Protein AF-A0A7S4Q5S9-F1 (afdb_monomer_lite)

Secondary structure (DSSP, 8-state):
-HHHHHHHHHHHHHHHHHHHHH-TT--TT-TT----GGGS-HHHHHHHHHHHHHHHHHHHHHHHHHHHHHHHHHHTTTHHHHHHHHHHHHTTTPPPHHHHHHHHHHHHHHHHHHHHHHHHHHHHHHHHHHHHHHTT----TT-HHHHHHHHHHHHHHHHHHHHHHHHHHTSTTS-HHHHHHHHHHHHHHHHHHHHHHHHHHHHHHHHHHHTTGGG-TTHHHHHHHHHHHHHHHHHHHHIIIIIHHHHHHHHHHHHHHTTS------------------------------------PPPPPPPPP-

pLDDT: mean 82.9, std 17.1, range [38.5, 98.25]

Organism: NCBI:txid311494

Sequence (306 aa):
ENDFAGLVLSFLTTQTIIDCIAGPLASPYDKRGHLNLRDRPEAGTLLLFGFCLLFAGLTVAVTWYIARQDRFAYIQGRQAIEDRIGEFIATAGFDTLWTYLQRWLFVAQTTCAMSFAWCFMFTTKWQIARILGSNRFILHSESTGQSVILALVVSFISFGLIFLLDKVQDFDYTGAVADKCTRSLMGALAILIGFSWEQSFDRGLEVIAESTADQGLWFPILLKCAFVVIVVVVLMPVWRTHILKVVLELQAGESRDQRRPAVEPQEFKAEAGPHQGLEDAEEVVPTPAWFCFGCAGPKRRTPEFS

Radius of gyration: 27.92 Å; chains: 1; bounding box: 67×79×89 Å

Structure (mmCIF, N/CA/C/O backbone):
data_AF-A0A7S4Q5S9-F1
#
_entry.id   AF-A0A7S4Q5S9-F1
#
loop_
_atom_site.group_PDB
_atom_site.id
_atom_site.type_symbol
_atom_site.label_atom_id
_atom_site.label_alt_id
_atom_site.label_comp_id
_atom_site.label_asym_id
_atom_site.label_entity_id
_atom_site.label_seq_id
_atom_site.pdbx_PDB_ins_code
_atom_site.Cartn_x
_atom_site.Cartn_y
_atom_site.Cartn_z
_atom_site.occupancy
_atom_site.B_iso_or_equiv
_atom_site.auth_seq_id
_atom_site.auth_comp_id
_atom_site.auth_asym_id
_atom_site.auth_atom_id
_atom_site.pdbx_PDB_model_num
ATOM 1 N N . GLU A 1 1 ? -15.420 0.147 -0.950 1.00 86.31 1 GLU A N 1
ATOM 2 C CA . GLU A 1 1 ? -15.370 1.604 -1.210 1.00 86.31 1 GLU A CA 1
ATOM 3 C C . GLU A 1 1 ? -14.346 2.296 -0.317 1.00 86.31 1 GLU A C 1
ATOM 5 O O . GLU A 1 1 ? -13.393 2.849 -0.849 1.00 86.31 1 GLU A O 1
ATOM 10 N N . ASN A 1 2 ? -14.469 2.180 1.010 1.00 91.19 2 ASN A N 1
ATOM 11 C CA . ASN A 1 2 ? -13.535 2.788 1.970 1.00 91.19 2 ASN A CA 1
ATOM 12 C C . ASN A 1 2 ? -12.055 2.451 1.709 1.00 91.19 2 ASN A C 1
ATOM 14 O O . ASN A 1 2 ? -11.219 3.349 1.737 1.00 91.19 2 ASN A O 1
ATOM 18 N N . ASP A 1 3 ? -11.740 1.190 1.394 1.00 91.88 3 ASP A N 1
ATOM 19 C CA . ASP A 1 3 ? -10.356 0.767 1.124 1.00 91.88 3 ASP A CA 1
ATOM 20 C C . ASP A 1 3 ? -9.784 1.439 -0.128 1.00 91.88 3 ASP A C 1
ATOM 22 O O . ASP A 1 3 ? -8.645 1.901 -0.133 1.00 91.88 3 ASP A O 1
ATOM 26 N N . PHE A 1 4 ? -10.601 1.555 -1.179 1.00 93.94 4 PHE A N 1
ATOM 27 C CA . PHE A 1 4 ? -10.216 2.231 -2.415 1.00 93.94 4 PHE A CA 1
ATOM 28 C C . PHE A 1 4 ? -9.988 3.727 -2.178 1.00 93.94 4 PHE A C 1
ATOM 30 O O . PHE A 1 4 ? -8.973 4.267 -2.612 1.00 93.94 4 PHE A O 1
ATOM 37 N N . ALA A 1 5 ? -10.884 4.386 -1.435 1.00 94.69 5 ALA A N 1
ATOM 38 C CA . ALA A 1 5 ? -10.709 5.785 -1.053 1.00 94.69 5 ALA A CA 1
ATOM 39 C C . ALA A 1 5 ? -9.410 5.987 -0.256 1.00 94.69 5 ALA A C 1
ATOM 41 O O . ALA A 1 5 ? -8.634 6.887 -0.572 1.00 94.69 5 ALA A O 1
ATOM 42 N N . GLY A 1 6 ? -9.127 5.113 0.717 1.00 94.12 6 GLY A N 1
ATOM 43 C CA . GLY A 1 6 ? -7.885 5.162 1.490 1.00 94.12 6 GLY A CA 1
ATOM 44 C C . GLY A 1 6 ? -6.633 4.952 0.633 1.00 94.12 6 GLY A C 1
ATOM 45 O O . GLY A 1 6 ? -5.628 5.642 0.815 1.00 94.12 6 GLY A O 1
ATOM 46 N N . LEU A 1 7 ? -6.695 4.058 -0.354 1.00 94.88 7 LEU A N 1
ATOM 47 C CA . LEU A 1 7 ? -5.602 3.805 -1.293 1.00 94.88 7 LEU A CA 1
ATOM 48 C C . LEU A 1 7 ? -5.324 5.014 -2.197 1.00 94.88 7 LEU A C 1
ATOM 50 O O . LEU A 1 7 ? -4.174 5.423 -2.337 1.00 94.88 7 LEU A O 1
ATOM 54 N N . VAL A 1 8 ? -6.364 5.632 -2.762 1.00 96.06 8 VAL A N 1
ATOM 55 C CA . VAL A 1 8 ? -6.219 6.823 -3.615 1.00 96.06 8 VAL A CA 1
ATOM 56 C C . VAL A 1 8 ? -5.721 8.024 -2.807 1.00 96.06 8 VAL A C 1
ATOM 58 O O . VAL A 1 8 ? -4.768 8.689 -3.216 1.00 96.06 8 VAL A O 1
ATOM 61 N N . LEU A 1 9 ? -6.319 8.289 -1.641 1.00 97.00 9 LEU A N 1
ATOM 62 C CA . LEU A 1 9 ? -5.929 9.406 -0.776 1.00 97.00 9 LEU A CA 1
ATOM 63 C C . LEU A 1 9 ? -4.489 9.267 -0.281 1.00 97.00 9 LEU A C 1
ATOM 65 O O . LEU A 1 9 ? -3.743 10.247 -0.289 1.00 97.00 9 LEU A O 1
ATOM 69 N N . SER A 1 10 ? -4.082 8.062 0.120 1.00 97.06 10 SER A N 1
ATOM 70 C CA . SER A 1 10 ? -2.712 7.810 0.575 1.00 97.06 10 SER A CA 1
ATOM 71 C C . SER A 1 10 ? -1.701 8.016 -0.543 1.00 97.06 10 SER A C 1
ATOM 73 O O . SER A 1 10 ? -0.703 8.702 -0.338 1.00 97.06 10 SER A O 1
ATOM 75 N N . PHE A 1 11 ? -1.991 7.516 -1.746 1.00 95.56 11 PHE A N 1
ATOM 76 C CA . PHE A 1 11 ? -1.126 7.712 -2.902 1.00 95.56 11 PHE A CA 1
ATOM 77 C C . PHE A 1 11 ? -0.958 9.199 -3.234 1.00 95.56 11 PHE A C 1
ATOM 79 O O . PHE A 1 11 ? 0.171 9.679 -3.313 1.00 95.56 11 PHE A O 1
ATOM 86 N N . LEU A 1 12 ? -2.058 9.953 -3.354 1.00 96.31 12 LEU A N 1
ATOM 87 C CA . LEU A 1 12 ? -2.010 11.395 -3.632 1.00 96.31 12 LEU A CA 1
ATOM 88 C C . LEU A 1 12 ? -1.259 12.169 -2.540 1.00 96.31 12 LEU A C 1
ATOM 90 O O . LEU A 1 12 ? -0.483 13.077 -2.843 1.00 96.31 12 LEU A O 1
ATOM 94 N N . THR A 1 13 ? -1.446 11.785 -1.275 1.00 96.88 13 THR A N 1
ATOM 95 C CA . THR A 1 13 ? -0.742 12.394 -0.140 1.00 96.88 13 THR A CA 1
ATOM 96 C C . THR A 1 13 ? 0.759 12.143 -0.237 1.00 96.88 13 THR A C 1
ATOM 98 O O . THR A 1 13 ? 1.550 13.078 -0.115 1.00 96.88 13 THR A O 1
ATOM 101 N N . THR A 1 14 ? 1.173 10.902 -0.502 1.00 95.81 14 THR A N 1
ATOM 102 C CA . THR A 1 14 ? 2.591 10.567 -0.639 1.00 95.81 14 THR A CA 1
ATOM 103 C C . THR A 1 14 ? 3.220 11.238 -1.859 1.00 95.81 14 THR A C 1
ATOM 105 O O . THR A 1 14 ? 4.331 11.746 -1.734 1.00 95.81 14 THR A O 1
ATOM 108 N N . GLN A 1 15 ? 2.525 11.317 -2.999 1.00 94.38 15 GLN A N 1
ATOM 109 C CA . GLN A 1 15 ? 3.014 12.063 -4.168 1.00 94.38 15 GLN A CA 1
ATOM 110 C C . GLN A 1 15 ? 3.211 13.543 -3.843 1.00 94.38 15 GLN A C 1
ATOM 112 O O . GLN A 1 15 ? 4.283 14.082 -4.090 1.00 94.38 15 GLN A O 1
ATOM 117 N N . THR A 1 16 ? 2.239 14.169 -3.174 1.00 94.94 16 THR A N 1
ATOM 118 C CA . THR A 1 16 ? 2.351 15.571 -2.742 1.00 94.94 16 THR A CA 1
ATOM 119 C C . THR A 1 16 ? 3.572 15.780 -1.839 1.00 94.94 16 THR A C 1
ATOM 121 O O . THR A 1 16 ? 4.331 16.726 -2.030 1.00 94.94 16 THR A O 1
ATOM 124 N N . ILE A 1 17 ? 3.812 14.876 -0.882 1.00 94.75 17 ILE A N 1
ATOM 125 C CA . ILE A 1 17 ? 4.992 14.930 -0.004 1.00 94.75 17 ILE A CA 1
ATOM 126 C C . ILE A 1 17 ? 6.285 14.794 -0.810 1.00 94.75 17 ILE A C 1
ATOM 128 O O . ILE A 1 17 ? 7.237 15.542 -0.579 1.00 94.75 17 ILE A O 1
ATOM 132 N N . ILE A 1 18 ? 6.328 13.854 -1.755 1.00 92.12 18 ILE A N 1
ATOM 133 C CA . ILE A 1 18 ? 7.490 13.642 -2.618 1.00 92.12 18 ILE A CA 1
ATOM 134 C C . ILE A 1 18 ? 7.757 14.885 -3.456 1.00 92.12 18 ILE A C 1
ATOM 136 O O . ILE A 1 18 ? 8.896 15.333 -3.465 1.00 92.12 18 ILE A O 1
ATOM 140 N N . ASP A 1 19 ? 6.743 15.483 -4.073 1.00 90.19 19 ASP A N 1
ATOM 141 C CA . ASP A 1 19 ? 6.879 16.703 -4.871 1.00 90.19 19 ASP A CA 1
ATOM 142 C C . ASP A 1 19 ? 7.347 17.891 -4.020 1.00 90.19 19 ASP A C 1
ATOM 144 O O . ASP A 1 19 ? 8.196 18.674 -4.452 1.00 90.19 19 ASP A O 1
ATOM 148 N N . CYS A 1 20 ? 6.879 18.002 -2.773 1.00 91.88 20 CYS A N 1
ATOM 149 C CA . CYS A 1 20 ? 7.364 19.014 -1.834 1.00 91.88 20 CYS A CA 1
ATOM 150 C C . CYS A 1 20 ? 8.844 18.819 -1.464 1.00 91.88 20 CYS A C 1
ATOM 152 O O . CYS A 1 20 ? 9.589 19.796 -1.402 1.00 91.88 20 CYS A O 1
ATOM 154 N N . ILE A 1 21 ? 9.287 17.579 -1.223 1.00 91.00 21 ILE A N 1
ATOM 155 C CA . ILE A 1 21 ? 10.687 17.268 -0.874 1.00 91.00 21 ILE A CA 1
ATOM 156 C C . ILE A 1 21 ? 11.593 17.380 -2.105 1.00 91.00 21 ILE A C 1
ATOM 158 O O . ILE A 1 21 ? 12.733 17.841 -2.023 1.00 91.00 21 ILE A O 1
ATOM 162 N N . ALA A 1 22 ? 11.103 16.920 -3.252 1.00 85.62 22 ALA A N 1
ATOM 163 C CA . ALA A 1 22 ? 11.855 16.807 -4.487 1.00 85.62 22 ALA A CA 1
ATOM 164 C C . ALA A 1 22 ? 11.864 18.105 -5.310 1.00 85.62 22 ALA A C 1
ATOM 166 O O . ALA A 1 22 ? 12.716 18.243 -6.194 1.00 85.62 22 ALA A O 1
ATOM 167 N N . GLY A 1 23 ? 10.955 19.031 -5.009 1.00 82.94 23 GLY A N 1
ATOM 168 C CA . GLY A 1 23 ? 10.717 20.269 -5.735 1.00 82.94 23 GLY A CA 1
ATOM 169 C C . GLY A 1 23 ? 9.878 20.072 -7.014 1.00 82.94 23 GLY A C 1
ATOM 170 O O . GLY A 1 23 ? 9.883 18.982 -7.590 1.00 82.94 23 GLY A O 1
ATOM 171 N N . PRO A 1 24 ? 9.243 21.146 -7.540 1.00 65.94 24 PRO A N 1
ATOM 172 C CA . PRO A 1 24 ? 8.373 21.119 -8.733 1.00 65.94 24 PRO A CA 1
ATOM 173 C C . PRO A 1 24 ? 9.048 20.704 -10.056 1.00 65.94 24 PRO A C 1
ATOM 175 O O . PRO A 1 24 ? 8.424 20.742 -11.112 1.00 65.94 24 PRO A O 1
ATOM 178 N N . LEU A 1 25 ? 10.340 20.364 -10.028 1.00 49.22 25 LEU A N 1
ATOM 179 C CA . LEU A 1 25 ? 11.183 20.101 -11.198 1.00 49.22 25 LEU A CA 1
ATOM 180 C C . LEU A 1 25 ? 11.638 18.644 -11.310 1.00 49.22 25 LEU A C 1
ATOM 182 O O . LEU A 1 25 ? 12.406 18.308 -12.209 1.00 49.22 25 LEU A O 1
ATOM 186 N N . ALA A 1 26 ? 11.131 17.750 -10.463 1.00 48.81 26 ALA A N 1
ATOM 187 C CA . ALA A 1 26 ? 11.235 16.316 -10.700 1.00 48.81 26 ALA A CA 1
ATOM 188 C C . ALA A 1 26 ? 10.192 15.864 -11.735 1.00 48.81 26 ALA A C 1
ATOM 190 O O . ALA A 1 26 ? 9.460 14.914 -11.487 1.00 48.81 26 ALA A O 1
ATOM 191 N N . SER A 1 27 ? 10.100 16.533 -12.892 1.00 47.94 27 SER A N 1
ATOM 192 C CA . SER A 1 27 ? 9.434 15.908 -14.035 1.00 47.94 27 SER A CA 1
ATOM 193 C C . SER A 1 27 ? 10.150 14.575 -14.271 1.00 47.94 27 SER A C 1
ATOM 195 O O . SER A 1 27 ? 11.354 14.591 -14.545 1.00 47.94 27 SER A O 1
ATOM 197 N N . PRO A 1 28 ? 9.465 13.421 -14.183 1.00 49.69 28 PRO A N 1
ATOM 198 C CA . PRO A 1 28 ? 10.061 12.129 -14.528 1.00 49.69 28 PRO A CA 1
ATOM 199 C C . PRO A 1 28 ? 10.497 12.074 -16.004 1.00 49.69 28 PRO A C 1
ATOM 201 O O . PRO A 1 28 ? 11.194 11.153 -16.412 1.00 49.69 28 PRO A O 1
ATOM 204 N N . TYR A 1 29 ? 10.099 13.080 -16.790 1.00 46.66 29 TYR A N 1
ATOM 205 C CA . TYR A 1 29 ? 10.322 13.232 -18.218 1.00 46.66 29 TYR A CA 1
ATOM 206 C C . TYR A 1 29 ? 11.146 14.487 -18.534 1.00 46.66 29 TYR A C 1
ATOM 208 O O . TYR A 1 29 ? 10.750 15.301 -19.373 1.00 46.66 29 TYR A O 1
ATOM 216 N N . ASP A 1 30 ? 12.310 14.677 -17.906 1.00 47.19 30 ASP A N 1
ATOM 217 C CA . ASP A 1 30 ? 13.343 15.391 -18.660 1.00 47.19 30 ASP A CA 1
ATOM 218 C C . ASP A 1 30 ? 13.722 14.498 -19.852 1.00 47.19 30 ASP A C 1
ATOM 220 O O . ASP A 1 30 ? 14.106 13.338 -19.686 1.00 47.19 30 ASP A O 1
ATOM 224 N N . LYS A 1 31 ? 13.576 15.021 -21.074 1.00 49.31 31 LYS A N 1
ATOM 225 C CA . LYS A 1 31 ? 13.696 14.286 -22.351 1.00 49.31 31 LYS A CA 1
ATOM 226 C C . LYS A 1 31 ? 15.073 13.643 -22.580 1.00 49.31 31 LYS A C 1
ATOM 228 O O . LYS A 1 31 ? 15.289 13.015 -23.611 1.00 49.31 31 LYS A O 1
ATOM 233 N N . ARG A 1 32 ? 16.014 13.812 -21.650 1.00 48.19 32 ARG A N 1
ATOM 234 C CA . ARG A 1 32 ? 17.369 13.255 -21.696 1.00 48.19 32 ARG A CA 1
ATOM 235 C C . ARG A 1 32 ? 17.564 12.011 -20.829 1.00 48.19 32 ARG A C 1
ATOM 237 O O . ARG A 1 32 ? 18.687 11.533 -20.768 1.00 48.19 32 ARG A O 1
ATOM 244 N N . GLY A 1 33 ? 16.531 11.497 -20.150 1.00 50.75 33 GLY A N 1
ATOM 245 C CA . GLY A 1 33 ? 16.566 10.193 -19.457 1.00 50.75 33 GLY A CA 1
ATOM 246 C C . GLY A 1 33 ? 17.537 10.082 -18.271 1.00 50.75 33 GLY A C 1
ATOM 247 O O . GLY A 1 33 ? 17.568 9.069 -17.577 1.00 50.75 33 GLY A O 1
ATOM 248 N N . HIS A 1 34 ? 18.311 11.127 -17.988 1.00 48.06 34 HIS A N 1
ATOM 249 C CA . HIS A 1 34 ? 19.239 11.174 -16.873 1.00 48.06 34 HIS A CA 1
ATOM 250 C C . HIS A 1 34 ? 18.603 11.949 -15.725 1.00 48.06 34 HIS A C 1
ATOM 252 O O . HIS A 1 34 ? 18.872 13.131 -15.519 1.00 48.06 34 HIS A O 1
ATOM 258 N N . LEU A 1 35 ? 17.770 11.267 -14.938 1.00 51.59 35 LEU A N 1
ATOM 259 C CA . LEU A 1 35 ? 17.533 11.698 -13.566 1.00 51.59 35 LEU A CA 1
ATOM 260 C C . LEU A 1 35 ? 18.902 11.739 -12.875 1.00 51.59 35 LEU A C 1
ATOM 262 O O . LEU A 1 35 ? 19.463 10.694 -12.542 1.00 51.59 35 LEU A O 1
ATOM 266 N N . ASN A 1 36 ? 19.447 12.937 -12.647 1.00 54.22 36 ASN A N 1
ATOM 267 C CA . ASN A 1 36 ? 20.576 13.153 -11.738 1.00 54.22 36 ASN A CA 1
ATOM 268 C C . ASN A 1 36 ? 20.100 12.911 -10.289 1.00 54.22 36 ASN A C 1
ATOM 270 O O . ASN A 1 36 ? 20.109 13.789 -9.433 1.00 54.22 36 ASN A O 1
ATOM 274 N N . LEU A 1 37 ? 19.662 11.679 -10.004 1.00 55.12 37 LEU A N 1
ATOM 275 C CA . LEU A 1 37 ? 19.403 11.152 -8.661 1.00 55.12 37 LEU A CA 1
ATOM 276 C C . LEU A 1 37 ? 20.672 11.184 -7.799 1.00 55.12 37 LEU A C 1
ATOM 278 O O . LEU A 1 37 ? 20.580 11.115 -6.578 1.00 55.12 37 LEU A O 1
ATOM 282 N N . ARG A 1 38 ? 21.843 11.310 -8.434 1.00 54.66 38 ARG A N 1
ATOM 283 C CA . ARG A 1 38 ? 23.156 11.348 -7.794 1.00 54.66 38 ARG A CA 1
ATOM 284 C C . ARG A 1 38 ? 23.394 12.597 -6.940 1.00 54.66 38 ARG A C 1
ATOM 286 O O . ARG A 1 38 ? 24.082 12.479 -5.934 1.00 54.66 38 ARG A O 1
ATOM 293 N N . ASP A 1 39 ? 22.793 13.734 -7.292 1.00 61.34 39 ASP A N 1
ATOM 294 C CA . ASP A 1 39 ? 23.009 15.011 -6.586 1.00 61.34 39 ASP A CA 1
ATOM 295 C C . ASP A 1 39 ? 21.890 15.342 -5.586 1.00 61.34 39 ASP A C 1
ATOM 297 O O . ASP A 1 39 ? 21.830 16.441 -5.031 1.00 61.34 39 ASP A O 1
ATOM 301 N N . ARG A 1 40 ? 20.966 14.403 -5.343 1.00 63.03 40 ARG A N 1
ATOM 302 C CA . ARG A 1 40 ? 19.888 14.614 -4.372 1.00 63.03 40 ARG A CA 1
ATOM 303 C C . ARG A 1 40 ? 20.476 14.597 -2.954 1.00 63.03 40 ARG A C 1
ATOM 305 O O . ARG A 1 40 ? 21.188 13.654 -2.606 1.00 63.03 40 ARG A O 1
ATOM 312 N N . PRO A 1 41 ? 20.162 15.593 -2.108 1.00 67.81 41 PRO A N 1
ATOM 313 C CA . PRO A 1 41 ? 20.702 15.657 -0.760 1.00 67.81 41 PRO A CA 1
ATOM 314 C C . PRO A 1 41 ? 20.177 14.486 0.073 1.00 67.81 41 PRO A C 1
ATOM 316 O O . PRO A 1 41 ? 18.981 14.187 0.063 1.00 67.81 41 PRO A O 1
ATOM 319 N N . GLU A 1 42 ? 21.063 13.866 0.853 1.00 84.06 42 GLU A N 1
ATOM 320 C CA . GLU A 1 42 ? 20.742 12.803 1.822 1.00 84.06 42 GLU A CA 1
ATOM 321 C C . GLU A 1 42 ? 19.569 13.186 2.742 1.00 84.06 42 GLU A C 1
ATOM 323 O O . GLU A 1 42 ? 18.779 12.336 3.159 1.00 84.06 42 GLU A O 1
ATOM 328 N N . ALA A 1 43 ? 19.402 14.494 2.958 1.00 89.19 43 ALA A N 1
ATOM 329 C CA . ALA A 1 43 ? 18.278 15.107 3.647 1.00 89.19 43 ALA A CA 1
ATOM 330 C C . ALA A 1 43 ? 16.910 14.665 3.104 1.00 89.19 43 ALA A C 1
ATOM 332 O O . ALA A 1 43 ? 16.023 14.373 3.898 1.00 89.19 43 ALA A O 1
ATOM 333 N N . GLY A 1 44 ? 16.723 14.551 1.783 1.00 90.88 44 GLY A N 1
ATOM 334 C CA . GLY A 1 44 ? 15.430 14.163 1.210 1.00 90.88 44 GLY A CA 1
ATOM 335 C C . GLY A 1 44 ? 15.013 12.748 1.615 1.00 90.88 44 GLY A C 1
ATOM 336 O O . GLY A 1 44 ? 13.862 12.511 1.975 1.00 90.88 44 GLY A O 1
ATOM 337 N N . THR A 1 45 ? 15.969 11.814 1.634 1.00 91.75 45 THR A N 1
ATOM 338 C CA . THR A 1 45 ? 15.692 10.423 2.025 1.00 91.75 45 THR A CA 1
ATOM 339 C C . THR A 1 45 ? 15.423 10.307 3.525 1.00 91.75 45 THR A C 1
ATOM 341 O O . THR A 1 45 ? 14.518 9.581 3.931 1.00 91.75 45 THR A O 1
ATOM 344 N N . LEU A 1 46 ? 16.161 11.058 4.350 1.00 93.81 46 LEU A N 1
ATOM 345 C CA . LEU A 1 46 ? 15.916 11.129 5.793 1.00 93.81 46 LEU A CA 1
ATOM 346 C C . LEU A 1 46 ? 14.548 11.745 6.114 1.00 93.81 46 LEU A C 1
ATOM 348 O O . LEU A 1 46 ? 13.842 11.230 6.977 1.00 93.81 46 LEU A O 1
ATOM 352 N N . LEU A 1 47 ? 14.144 12.798 5.397 1.00 95.06 47 LEU A N 1
ATOM 353 C CA . LEU A 1 47 ? 12.822 13.409 5.546 1.00 95.06 47 LEU A CA 1
ATOM 354 C C . LEU A 1 47 ? 11.707 12.419 5.202 1.00 95.06 47 LEU A C 1
ATOM 356 O O . LEU A 1 47 ? 10.757 12.287 5.969 1.00 95.06 47 LEU A O 1
ATOM 360 N N . LEU A 1 48 ? 11.835 11.683 4.094 1.00 94.12 48 LEU A N 1
ATOM 361 C CA . LEU A 1 48 ? 10.831 10.700 3.685 1.00 94.12 48 LEU A CA 1
ATOM 362 C C . LEU A 1 48 ? 10.722 9.532 4.678 1.00 94.12 48 LEU A C 1
ATOM 364 O O . LEU A 1 48 ? 9.617 9.087 4.990 1.00 94.12 48 LEU A O 1
ATOM 368 N N . PHE A 1 49 ? 11.850 9.090 5.240 1.00 95.38 49 PHE A N 1
ATOM 369 C CA . PHE A 1 49 ? 11.857 8.126 6.339 1.00 95.38 49 PHE A CA 1
ATOM 370 C C . PHE A 1 49 ? 11.196 8.694 7.607 1.00 95.38 49 PHE A C 1
ATOM 372 O O . PHE A 1 49 ? 10.438 7.995 8.277 1.00 95.38 49 PHE A O 1
ATOM 379 N N . GLY A 1 50 ? 11.398 9.981 7.901 1.00 96.44 50 GLY A N 1
ATOM 380 C CA . GLY A 1 50 ? 10.680 10.689 8.962 1.00 96.44 50 GLY A CA 1
ATOM 381 C C . GLY A 1 50 ? 9.161 10.686 8.752 1.00 96.44 50 GLY A C 1
ATOM 382 O O . GLY A 1 50 ? 8.420 10.351 9.674 1.00 96.44 50 GLY A O 1
ATOM 383 N N . PHE A 1 51 ? 8.689 10.971 7.533 1.00 97.25 51 PHE A N 1
ATOM 384 C CA . PHE A 1 51 ? 7.264 10.875 7.181 1.00 97.25 51 PHE A CA 1
ATOM 385 C C . PHE A 1 51 ? 6.728 9.444 7.281 1.00 97.25 51 PHE A C 1
ATOM 387 O O . PHE A 1 51 ? 5.604 9.246 7.735 1.00 97.25 51 PHE A O 1
ATOM 394 N N . CYS A 1 52 ? 7.533 8.445 6.917 1.00 96.19 52 CYS A N 1
ATOM 395 C CA . CYS A 1 52 ? 7.198 7.035 7.098 1.00 96.19 52 CYS A CA 1
ATOM 396 C C . CYS A 1 52 ? 6.900 6.730 8.580 1.00 96.19 52 CYS A C 1
ATOM 398 O O . CYS A 1 52 ? 5.804 6.279 8.915 1.00 96.19 52 CYS A O 1
ATOM 400 N N . LEU A 1 53 ? 7.816 7.081 9.491 1.00 96.50 53 LEU A N 1
ATOM 401 C CA . LEU A 1 53 ? 7.611 6.903 10.935 1.00 96.50 53 LEU A CA 1
ATOM 402 C C . LEU A 1 53 ? 6.426 7.720 11.472 1.00 96.50 53 LEU A C 1
ATOM 404 O O . LEU A 1 53 ? 5.674 7.228 12.314 1.00 96.50 53 LEU A O 1
ATOM 408 N N . LEU A 1 54 ? 6.224 8.938 10.961 1.00 97.12 54 LEU A N 1
ATOM 409 C CA . LEU A 1 54 ? 5.076 9.773 11.309 1.00 97.12 54 LEU A CA 1
ATOM 410 C C . LEU A 1 54 ? 3.755 9.083 10.946 1.00 97.12 54 LEU A C 1
ATOM 412 O O . LEU A 1 54 ? 2.865 9.005 11.788 1.00 97.12 54 LEU A O 1
ATOM 416 N N . PHE A 1 55 ? 3.620 8.550 9.729 1.00 97.25 55 PHE A N 1
ATOM 417 C CA . PHE A 1 55 ? 2.406 7.848 9.304 1.00 97.25 55 PHE A CA 1
ATOM 418 C C . PHE A 1 55 ? 2.173 6.542 10.068 1.00 97.25 55 PHE A C 1
ATOM 420 O O . PHE A 1 55 ? 1.025 6.233 10.400 1.00 97.25 55 PHE A O 1
ATOM 427 N N . ALA A 1 56 ? 3.236 5.812 10.415 1.00 95.00 56 ALA A N 1
ATOM 428 C CA . ALA A 1 56 ? 3.130 4.660 11.306 1.00 95.00 56 ALA A CA 1
ATOM 429 C C . ALA A 1 56 ? 2.585 5.078 12.685 1.00 95.00 56 ALA A C 1
ATOM 431 O O . ALA A 1 56 ? 1.611 4.501 13.169 1.00 95.00 56 ALA A O 1
ATOM 432 N N . GLY A 1 57 ? 3.137 6.143 13.278 1.00 95.56 57 GLY A N 1
ATOM 433 C CA . GLY A 1 57 ? 2.665 6.698 14.549 1.00 95.56 57 GLY A CA 1
ATOM 434 C C . GLY A 1 57 ? 1.222 7.211 14.491 1.00 95.56 57 GLY A C 1
ATOM 435 O O . GLY A 1 57 ? 0.434 6.935 15.394 1.00 95.56 57 GLY A O 1
ATOM 436 N N . LEU A 1 58 ? 0.838 7.893 13.408 1.00 96.12 58 LEU A N 1
ATOM 437 C CA . LEU A 1 58 ? -0.539 8.342 13.177 1.00 96.12 58 LEU A CA 1
ATOM 438 C C . LEU A 1 58 ? -1.508 7.163 13.052 1.00 96.12 58 LEU A C 1
ATOM 440 O O . LEU A 1 58 ? -2.605 7.222 13.600 1.00 96.12 58 LEU A O 1
ATOM 444 N N . THR A 1 59 ? -1.100 6.071 12.402 1.00 94.69 59 THR A N 1
ATOM 445 C CA . THR A 1 59 ? -1.915 4.849 12.302 1.00 94.69 59 THR A CA 1
ATOM 446 C C . THR A 1 59 ? -2.192 4.254 13.685 1.00 94.69 59 THR A C 1
ATOM 448 O O . THR A 1 59 ? -3.338 3.918 13.999 1.00 94.69 59 THR A O 1
ATOM 451 N N . VAL A 1 60 ? -1.172 4.203 14.550 1.00 93.62 60 VAL A N 1
ATOM 452 C CA . VAL A 1 60 ? -1.320 3.777 15.951 1.00 93.62 60 VAL A CA 1
ATOM 453 C C . VAL A 1 60 ? -2.244 4.729 16.713 1.00 93.62 60 VAL A C 1
ATOM 455 O O . VAL A 1 60 ? -3.165 4.275 17.390 1.00 93.62 60 VAL A O 1
ATOM 458 N N . ALA A 1 61 ? -2.055 6.044 16.571 1.00 93.81 61 ALA A N 1
ATOM 459 C CA . ALA A 1 61 ? -2.860 7.054 17.257 1.00 93.81 61 ALA A CA 1
ATOM 460 C C . ALA A 1 61 ? -4.344 7.008 16.853 1.00 93.81 61 ALA A C 1
ATOM 462 O O . ALA A 1 61 ? -5.216 7.053 17.722 1.00 93.81 61 ALA A O 1
ATOM 463 N N . VAL A 1 62 ? -4.645 6.865 15.556 1.00 93.62 62 VAL A N 1
ATOM 464 C CA . VAL A 1 62 ? -6.020 6.730 15.045 1.00 93.62 62 VAL A CA 1
ATOM 465 C C . VAL A 1 62 ? -6.650 5.430 15.540 1.00 93.62 62 VAL A C 1
ATOM 467 O O . VAL A 1 62 ? -7.779 5.448 16.025 1.00 93.62 62 VAL A O 1
ATOM 470 N N . THR A 1 63 ? -5.920 4.313 15.500 1.00 91.88 63 THR A N 1
ATOM 471 C CA . THR A 1 63 ? -6.434 3.025 15.994 1.00 91.88 63 THR A CA 1
ATOM 472 C C . THR A 1 63 ? -6.720 3.077 17.493 1.00 91.88 63 THR A C 1
ATOM 474 O O . THR A 1 63 ? -7.769 2.619 17.949 1.00 91.88 63 THR A O 1
ATOM 477 N N . TRP A 1 64 ? -5.824 3.698 18.263 1.00 93.31 64 TRP A N 1
ATOM 478 C CA . TRP A 1 64 ? -6.023 3.941 19.686 1.00 93.31 64 TRP A CA 1
ATOM 479 C C . TRP A 1 64 ? -7.234 4.828 19.959 1.00 93.31 64 TRP A C 1
ATOM 481 O O . TRP A 1 64 ? -8.018 4.530 20.859 1.00 93.31 64 TRP A O 1
ATOM 491 N N . TYR A 1 65 ? -7.430 5.877 19.161 1.00 93.25 65 TYR A N 1
ATOM 492 C CA . TYR A 1 65 ? -8.592 6.749 19.277 1.00 93.25 65 TYR A CA 1
ATOM 493 C C . TYR A 1 65 ? -9.904 6.000 19.005 1.00 93.25 65 TYR A C 1
ATOM 495 O O . TYR A 1 65 ? -10.831 6.108 19.808 1.00 93.25 65 TYR A O 1
ATOM 503 N N . ILE A 1 66 ? -9.961 5.192 17.939 1.00 90.19 66 ILE A N 1
ATOM 504 C CA . ILE A 1 66 ? -11.123 4.348 17.611 1.00 90.19 66 ILE A CA 1
ATOM 505 C C . ILE A 1 66 ? -11.431 3.405 18.776 1.00 90.19 66 ILE A C 1
ATOM 507 O O . ILE A 1 66 ? -12.550 3.383 19.282 1.00 90.19 66 ILE A O 1
ATOM 511 N N . ALA A 1 67 ? -10.426 2.682 19.269 1.00 89.25 67 ALA A N 1
ATOM 512 C CA . ALA A 1 67 ? -10.630 1.748 20.367 1.00 89.25 67 ALA A CA 1
ATOM 513 C C . ALA A 1 67 ? -11.043 2.440 21.673 1.00 89.25 67 ALA A C 1
ATOM 515 O O . ALA A 1 67 ? -11.844 1.910 22.444 1.00 89.25 67 ALA A O 1
ATOM 516 N N . ARG A 1 68 ? -10.512 3.639 21.932 1.00 90.00 68 ARG A N 1
ATOM 517 C CA . ARG A 1 68 ? -10.920 4.458 23.073 1.00 90.00 68 ARG A CA 1
ATOM 518 C C . ARG A 1 68 ? -12.389 4.857 22.949 1.00 90.00 68 ARG A C 1
ATOM 520 O O . ARG A 1 68 ? -13.107 4.733 23.938 1.00 90.00 68 ARG A O 1
ATOM 527 N N . GLN A 1 69 ? -12.838 5.296 21.771 1.00 88.06 69 GLN A N 1
ATOM 528 C CA . GLN A 1 69 ? -14.247 5.619 21.525 1.00 88.06 69 GLN A CA 1
ATOM 529 C C . GLN A 1 69 ? -15.159 4.404 21.723 1.00 88.06 69 GLN A C 1
ATOM 531 O O . GLN A 1 69 ? -16.159 4.524 22.427 1.00 88.06 69 GLN A O 1
ATOM 536 N N . ASP A 1 70 ? -14.784 3.237 21.194 1.00 86.31 70 ASP A N 1
ATOM 537 C CA . ASP A 1 70 ? -15.546 1.994 21.375 1.00 86.31 70 ASP A CA 1
ATOM 538 C C . ASP A 1 70 ? -15.687 1.635 22.863 1.00 86.31 70 ASP A C 1
ATOM 540 O O . ASP A 1 70 ? -16.765 1.257 23.327 1.00 86.31 70 ASP A O 1
ATOM 544 N N . ARG A 1 71 ? -14.620 1.837 23.650 1.00 86.50 71 ARG A N 1
ATOM 545 C CA . ARG A 1 71 ? -14.636 1.601 25.100 1.00 86.50 71 ARG A CA 1
ATOM 546 C C . ARG A 1 71 ? -15.566 2.565 25.839 1.00 86.50 71 ARG A C 1
ATOM 548 O O . ARG A 1 71 ? -16.289 2.137 26.734 1.00 86.50 71 ARG A O 1
ATOM 555 N N . PHE A 1 72 ? -15.567 3.849 25.473 1.00 84.81 72 PHE A N 1
ATOM 556 C CA . PHE A 1 72 ? -16.499 4.826 26.049 1.00 84.81 72 PHE A CA 1
ATOM 557 C C . PHE A 1 72 ? -17.949 4.506 25.682 1.00 84.81 72 PHE A C 1
ATOM 559 O O . PHE A 1 72 ? -18.808 4.524 26.561 1.00 84.81 72 PHE A O 1
ATOM 566 N N . ALA A 1 73 ? -18.211 4.140 24.425 1.00 78.75 73 ALA A N 1
ATOM 567 C CA . ALA A 1 73 ? -19.541 3.746 23.970 1.00 78.75 73 ALA A CA 1
ATOM 568 C C . ALA A 1 73 ? -20.060 2.498 24.706 1.00 78.75 73 ALA A C 1
ATOM 570 O O . ALA A 1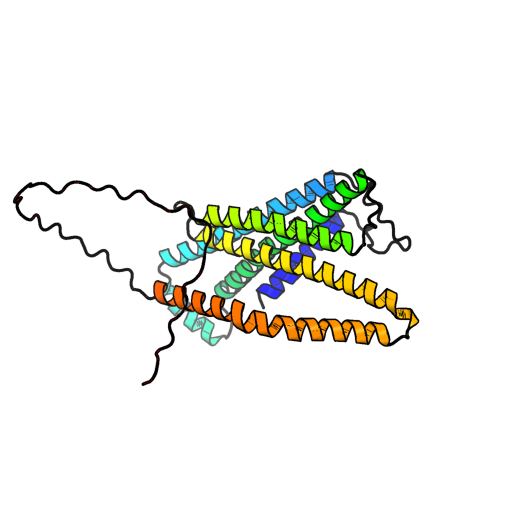 73 ? -21.248 2.417 25.012 1.00 78.75 73 ALA A O 1
ATOM 571 N N . TYR A 1 74 ? -19.173 1.552 25.033 1.00 81.56 74 TYR A N 1
ATOM 572 C CA . TYR A 1 74 ? -19.510 0.383 25.845 1.00 81.56 74 TYR A CA 1
ATOM 573 C C . TYR A 1 74 ? -19.855 0.759 27.295 1.00 81.56 74 TYR A C 1
ATOM 575 O O . TYR A 1 74 ? -20.887 0.339 27.813 1.00 81.56 74 TYR A O 1
ATOM 583 N N . ILE A 1 75 ? -19.024 1.584 27.946 1.00 79.94 75 ILE A N 1
ATOM 584 C CA . ILE A 1 75 ? -19.212 1.973 29.356 1.00 79.94 75 ILE A CA 1
ATOM 585 C C . ILE A 1 75 ? -20.479 2.816 29.549 1.00 79.94 75 ILE A C 1
ATOM 587 O O . ILE A 1 75 ? -21.145 2.696 30.574 1.00 79.94 75 ILE A O 1
ATOM 591 N N . GLN A 1 76 ? -20.833 3.663 28.581 1.00 76.44 76 GLN A N 1
ATOM 592 C CA . GLN A 1 76 ? -21.922 4.628 28.738 1.00 76.44 76 GLN A CA 1
ATOM 593 C C . GLN A 1 76 ? -23.335 4.033 28.563 1.00 76.44 76 GLN A C 1
ATOM 595 O O . GLN A 1 76 ? -24.309 4.779 28.583 1.00 76.44 76 GLN A O 1
ATOM 600 N N . GLY A 1 77 ? -23.489 2.707 28.441 1.00 63.09 77 GLY A N 1
ATOM 601 C CA . GLY A 1 77 ? -24.815 2.075 28.413 1.00 63.09 77 GLY A CA 1
ATOM 602 C C . GLY A 1 77 ? -25.619 2.457 27.166 1.00 63.09 77 GLY A C 1
ATOM 603 O O . GLY A 1 77 ? -26.726 2.985 27.252 1.00 63.09 77 GLY A O 1
ATOM 604 N N . ARG A 1 78 ? -25.033 2.187 25.996 1.00 58.38 78 ARG A N 1
ATOM 605 C CA . ARG A 1 78 ? -25.495 2.548 24.644 1.00 58.38 78 ARG A CA 1
ATOM 606 C C . ARG A 1 78 ? -26.979 2.270 24.322 1.00 58.38 78 ARG A C 1
ATOM 608 O O . ARG A 1 78 ? -27.537 2.951 23.471 1.00 58.38 78 ARG A O 1
ATOM 615 N N . GLN A 1 79 ? -27.643 1.350 25.025 1.00 57.81 79 GLN A N 1
ATOM 616 C CA . GLN A 1 79 ? -29.027 0.951 24.729 1.00 57.81 79 GLN A CA 1
ATOM 617 C C . GLN A 1 79 ? -30.074 2.063 24.937 1.00 57.81 79 GLN A C 1
ATOM 619 O O . GLN A 1 79 ? -31.013 2.156 24.161 1.00 57.81 79 GLN A O 1
ATOM 624 N N . ALA A 1 80 ? -29.930 2.961 25.919 1.00 60.75 80 ALA A N 1
ATOM 625 C CA . ALA A 1 80 ? -31.030 3.884 26.248 1.00 60.75 80 ALA A CA 1
ATOM 626 C C . ALA A 1 80 ? -31.125 5.133 25.345 1.00 60.75 80 ALA A C 1
ATOM 628 O O . ALA A 1 80 ? -32.195 5.735 25.227 1.00 60.75 80 ALA A O 1
ATOM 629 N N . ILE A 1 81 ? -30.013 5.555 24.733 1.00 63.41 81 ILE A N 1
ATOM 630 C CA . ILE A 1 81 ? -29.949 6.777 23.910 1.00 63.41 81 ILE A CA 1
ATOM 631 C C . ILE A 1 81 ? -30.018 6.441 22.414 1.00 63.41 81 ILE A C 1
ATOM 633 O O . ILE A 1 81 ? -30.649 7.191 21.666 1.00 63.41 81 ILE A O 1
ATOM 637 N N . GLU A 1 82 ? -29.443 5.313 21.974 1.00 65.69 82 GLU A N 1
ATOM 638 C CA . GLU A 1 82 ? -29.554 4.878 20.573 1.00 65.69 82 GLU A CA 1
ATOM 639 C C . GLU A 1 82 ? -30.984 4.487 20.196 1.00 65.69 82 GLU A C 1
ATOM 641 O O . GLU A 1 82 ? -31.398 4.822 19.091 1.00 65.69 82 GLU A O 1
ATOM 646 N N . ASP A 1 83 ? -31.779 3.920 21.109 1.00 67.75 83 ASP A N 1
ATOM 647 C CA . ASP A 1 83 ? -33.184 3.603 20.816 1.00 67.75 83 ASP A CA 1
ATOM 648 C C . ASP A 1 83 ? -34.010 4.876 20.551 1.00 67.75 83 ASP A C 1
ATOM 650 O O . ASP A 1 83 ? -34.784 4.935 19.598 1.00 67.75 83 ASP A O 1
ATOM 654 N N . ARG A 1 84 ? -33.796 5.951 21.330 1.00 67.25 84 ARG A N 1
ATOM 655 C CA . ARG A 1 84 ? -34.547 7.212 21.160 1.00 67.25 84 ARG A CA 1
ATOM 656 C C . ARG A 1 84 ? -34.082 8.058 19.977 1.00 67.25 84 ARG A C 1
ATOM 658 O O . ARG A 1 84 ? -34.897 8.733 19.356 1.00 67.25 84 ARG A O 1
ATOM 665 N N . ILE A 1 85 ? -32.783 8.077 19.685 1.00 68.94 85 ILE A N 1
ATOM 666 C CA . ILE A 1 85 ? -32.233 8.866 18.571 1.00 68.94 85 ILE A CA 1
ATOM 667 C C . ILE A 1 85 ? -32.344 8.092 17.249 1.00 68.94 85 ILE A C 1
ATOM 669 O O . ILE A 1 85 ? -32.586 8.694 16.203 1.00 68.94 85 ILE A O 1
ATOM 673 N N . GLY A 1 86 ? -32.228 6.763 17.288 1.00 65.00 86 GLY A N 1
ATOM 674 C CA . GLY A 1 86 ? -32.355 5.884 16.128 1.00 65.00 86 GLY A CA 1
ATOM 675 C C . GLY A 1 86 ? -33.741 5.941 15.495 1.00 65.00 86 GLY A C 1
ATOM 676 O O . GLY A 1 86 ? -33.841 6.040 14.276 1.00 65.00 86 GLY A O 1
ATOM 677 N N . GLU A 1 87 ? -34.804 5.987 16.299 1.00 69.88 87 GLU A N 1
ATOM 678 C CA . GLU A 1 87 ? -36.182 6.080 15.796 1.00 69.88 87 GLU A CA 1
ATOM 679 C C . GLU A 1 87 ? -36.448 7.413 15.062 1.00 69.88 87 GLU A C 1
ATOM 681 O O . GLU A 1 87 ? -37.096 7.450 14.011 1.00 69.88 87 GLU A O 1
ATOM 686 N N . PHE A 1 88 ? -35.860 8.510 15.557 1.00 69.12 88 PHE A N 1
ATOM 687 C CA . PHE A 1 88 ? -36.007 9.843 14.962 1.00 69.12 88 PHE A CA 1
ATOM 688 C C . PHE A 1 88 ? -35.170 10.033 13.685 1.00 69.12 88 PHE A C 1
ATOM 690 O O . PHE A 1 88 ? -35.539 10.804 12.804 1.00 69.12 88 PHE A O 1
ATOM 697 N N . ILE A 1 89 ? -34.032 9.343 13.564 1.00 63.06 89 ILE A N 1
ATOM 698 C CA . ILE A 1 89 ? -33.148 9.451 12.392 1.00 63.06 89 ILE A CA 1
ATOM 699 C C . ILE A 1 89 ? -33.528 8.438 11.300 1.00 63.06 89 ILE A C 1
ATOM 701 O O . ILE A 1 89 ? -33.444 8.765 10.114 1.00 63.06 89 ILE A O 1
ATOM 705 N N . ALA A 1 90 ? -34.036 7.255 11.666 1.00 63.78 90 ALA A N 1
ATOM 706 C CA . ALA A 1 90 ? -34.522 6.249 10.716 1.00 63.78 90 ALA A CA 1
ATOM 707 C C . ALA A 1 90 ? -35.645 6.781 9.809 1.00 63.78 90 ALA A C 1
ATOM 709 O O . ALA A 1 90 ? -35.757 6.379 8.653 1.00 63.78 90 ALA A O 1
ATOM 710 N N . THR A 1 91 ? -36.439 7.733 10.299 1.00 69.75 91 THR A N 1
ATOM 711 C CA . THR A 1 91 ? -37.497 8.394 9.522 1.00 69.75 91 THR A CA 1
ATOM 712 C C . THR A 1 91 ? -36.966 9.397 8.495 1.00 69.75 91 THR A C 1
ATOM 714 O O . THR A 1 91 ? -37.663 9.692 7.527 1.00 69.75 91 THR A O 1
ATOM 717 N N . ALA A 1 92 ? -35.735 9.890 8.649 1.00 73.38 92 ALA A N 1
ATOM 718 C CA . ALA A 1 92 ? -35.140 10.879 7.752 1.00 73.38 92 ALA A CA 1
ATOM 719 C C . ALA A 1 92 ? -34.206 10.271 6.684 1.00 73.38 92 ALA A C 1
ATOM 721 O O . ALA A 1 92 ? -33.767 10.987 5.789 1.00 73.38 92 ALA A O 1
ATOM 722 N N . GLY A 1 93 ? -33.889 8.971 6.761 1.00 76.00 93 GLY A N 1
ATOM 723 C CA . GLY A 1 93 ? -33.021 8.281 5.793 1.00 76.00 93 GLY A CA 1
ATOM 724 C C . GLY A 1 93 ? -31.549 8.723 5.809 1.00 76.00 93 GLY A C 1
ATOM 725 O O . GLY A 1 93 ? -30.784 8.315 4.938 1.00 76.00 93 GLY A O 1
ATOM 726 N N . PHE A 1 94 ? -31.138 9.545 6.779 1.00 77.56 94 PHE A N 1
ATOM 727 C CA . PHE A 1 94 ? -29.747 9.960 6.942 1.00 77.56 94 PHE A CA 1
ATOM 728 C C . PHE A 1 94 ? -29.001 8.974 7.841 1.00 77.56 94 PHE A C 1
ATOM 730 O O . PHE A 1 94 ? -29.466 8.642 8.929 1.00 77.56 94 PHE A O 1
ATOM 737 N N . ASP A 1 95 ? -27.815 8.538 7.410 1.00 80.25 95 ASP A N 1
ATOM 738 C 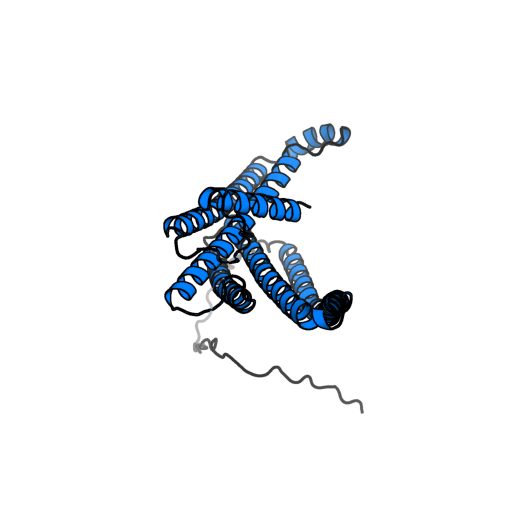CA . ASP A 1 95 ? -26.877 7.851 8.298 1.00 80.25 95 ASP A CA 1
ATOM 739 C C . ASP A 1 95 ? -26.610 8.741 9.526 1.00 80.25 95 ASP A C 1
ATOM 741 O O . ASP A 1 95 ? -26.397 9.952 9.398 1.00 80.25 95 ASP A O 1
ATOM 745 N N . THR A 1 96 ? -26.601 8.160 10.729 1.00 83.38 96 THR A N 1
ATOM 746 C CA . THR A 1 96 ? -26.261 8.931 11.932 1.00 83.38 96 THR A CA 1
ATOM 747 C C . THR A 1 96 ? -24.861 9.542 11.779 1.00 83.38 96 THR A C 1
ATOM 749 O O . THR A 1 96 ? -23.946 8.905 11.247 1.00 83.38 96 THR A O 1
ATOM 752 N N . LEU A 1 97 ? -24.662 10.771 12.276 1.00 83.44 97 LEU A N 1
ATOM 753 C CA . LEU A 1 97 ? -23.351 11.444 12.246 1.00 83.44 97 LEU A CA 1
ATOM 754 C C . LEU A 1 97 ? -22.231 10.564 12.824 1.00 83.44 97 LEU A C 1
ATOM 756 O O . LEU A 1 97 ? -21.090 10.633 12.372 1.00 83.44 97 LEU A O 1
ATOM 760 N N . TRP A 1 98 ? -22.568 9.707 13.790 1.00 81.94 98 TRP A N 1
ATOM 761 C CA . TRP A 1 98 ? -21.645 8.747 14.380 1.00 81.94 98 TRP A CA 1
ATOM 762 C C . TRP A 1 98 ? -21.201 7.666 13.391 1.00 81.94 98 TRP A C 1
ATOM 764 O O . TRP A 1 98 ? -20.003 7.436 13.235 1.00 81.94 98 TRP A O 1
ATOM 774 N N . THR A 1 99 ? -22.140 7.041 12.672 1.00 86.06 99 THR A N 1
ATOM 775 C CA . THR A 1 99 ? -21.824 6.063 11.619 1.00 86.06 99 THR A CA 1
ATOM 776 C C . THR A 1 99 ? -20.943 6.689 10.542 1.00 86.06 99 THR A C 1
ATOM 778 O O . THR A 1 99 ? -19.968 6.077 10.104 1.00 86.06 99 THR A O 1
ATOM 781 N N . TYR A 1 100 ? -21.246 7.927 10.145 1.00 88.38 100 TYR A N 1
ATOM 782 C CA . TYR A 1 100 ? -20.434 8.672 9.188 1.00 88.38 100 TYR A CA 1
ATOM 783 C C . TYR A 1 100 ? -19.010 8.901 9.715 1.00 88.38 100 TYR A C 1
ATOM 785 O O . TYR A 1 100 ? -18.042 8.535 9.046 1.00 88.38 100 TYR A O 1
ATOM 793 N N . LEU A 1 101 ? -18.864 9.425 10.937 1.00 90.56 101 LEU A N 1
ATOM 794 C CA . LEU A 1 101 ? -17.560 9.665 11.561 1.00 90.56 101 LEU A CA 1
ATOM 795 C C . LEU A 1 101 ? -16.740 8.373 11.686 1.00 90.56 101 LEU A C 1
ATOM 797 O O . LEU A 1 101 ? -15.551 8.366 11.375 1.00 90.56 101 LEU A O 1
ATOM 801 N N . GLN A 1 102 ? -17.376 7.265 12.068 1.00 88.56 102 GLN A N 1
ATOM 802 C CA . GLN A 1 102 ? -16.728 5.960 12.188 1.00 88.56 102 GLN A CA 1
ATOM 803 C C . GLN A 1 102 ? -16.188 5.456 10.840 1.00 88.56 102 GLN A C 1
ATOM 805 O O . GLN A 1 102 ? -15.073 4.930 10.784 1.00 88.56 102 GLN A O 1
ATOM 810 N N . ARG A 1 103 ? -16.929 5.657 9.740 1.00 92.69 103 ARG A N 1
ATOM 811 C CA . ARG A 1 103 ? -16.448 5.332 8.385 1.00 92.69 103 ARG A CA 1
ATOM 812 C C . ARG A 1 103 ? -15.224 6.175 8.018 1.00 92.69 103 ARG A C 1
ATOM 814 O O . ARG A 1 103 ? -14.237 5.619 7.543 1.00 92.69 103 ARG A O 1
ATOM 821 N N . TRP A 1 104 ? -15.239 7.480 8.298 1.00 94.50 104 TRP A N 1
ATOM 822 C CA . TRP A 1 104 ? -14.091 8.357 8.030 1.00 94.50 104 TRP A CA 1
ATOM 823 C C . TRP A 1 104 ? -12.863 8.024 8.865 1.00 94.50 104 TRP A C 1
ATOM 825 O O . TRP A 1 104 ? -11.756 8.076 8.338 1.00 94.50 104 TRP A O 1
ATOM 835 N N . LEU A 1 105 ? -13.031 7.632 10.129 1.00 93.19 105 LEU A N 1
ATOM 836 C CA . LEU A 1 105 ? -11.920 7.170 10.962 1.00 93.19 105 LEU A CA 1
ATOM 837 C C . LEU A 1 105 ? -11.277 5.900 10.390 1.00 93.19 105 LEU A C 1
ATOM 839 O O . LEU A 1 105 ? -10.053 5.793 10.372 1.00 93.19 105 LEU A O 1
ATOM 843 N N . PHE A 1 106 ? -12.077 4.971 9.862 1.00 92.56 106 PHE A N 1
ATOM 844 C CA . PHE A 1 106 ? -11.560 3.775 9.194 1.00 92.56 106 PHE A CA 1
ATOM 845 C C . PHE A 1 106 ? -10.823 4.106 7.883 1.00 92.56 106 PHE A C 1
ATOM 847 O O . PHE A 1 106 ? -9.737 3.580 7.624 1.00 92.56 106 PHE A O 1
ATOM 854 N N . VAL A 1 107 ? -11.372 5.022 7.076 1.00 95.56 107 VAL A N 1
ATOM 855 C CA . VAL A 1 107 ? -10.700 5.525 5.865 1.00 95.56 107 VAL A CA 1
ATOM 856 C C . VAL A 1 107 ? -9.389 6.221 6.232 1.00 95.56 107 VAL A C 1
ATOM 858 O O . VAL A 1 107 ? -8.371 5.961 5.596 1.00 95.56 107 VAL A O 1
ATOM 861 N N . ALA A 1 108 ? -9.370 7.047 7.281 1.00 95.25 108 ALA A N 1
ATOM 862 C CA . ALA A 1 108 ? -8.169 7.726 7.761 1.00 95.25 108 ALA A CA 1
ATOM 863 C C . ALA A 1 108 ? -7.110 6.730 8.254 1.00 95.25 108 ALA A C 1
ATOM 865 O O . ALA A 1 108 ? -5.949 6.849 7.871 1.00 95.25 108 ALA A O 1
ATOM 866 N N . GLN A 1 109 ? -7.506 5.708 9.023 1.00 95.38 109 GLN A N 1
ATOM 867 C CA . GLN A 1 109 ? -6.615 4.628 9.460 1.00 95.38 109 GLN A CA 1
ATOM 868 C C . GLN A 1 109 ? -5.956 3.938 8.257 1.00 95.38 109 GLN A C 1
ATOM 870 O O . GLN A 1 109 ? -4.732 3.817 8.205 1.00 95.38 109 GLN A O 1
ATOM 875 N N . THR A 1 110 ? -6.761 3.537 7.271 1.00 95.12 110 THR A N 1
ATOM 876 C CA . THR A 1 110 ? -6.281 2.869 6.051 1.00 95.12 110 THR A CA 1
ATOM 877 C C . THR A 1 110 ? -5.378 3.788 5.231 1.00 95.12 110 THR A C 1
ATOM 879 O O . THR A 1 110 ? -4.335 3.362 4.744 1.00 95.12 110 THR A O 1
ATOM 882 N N . THR A 1 111 ? -5.735 5.072 5.136 1.00 97.19 111 THR A N 1
ATOM 883 C CA . THR A 1 111 ? -4.935 6.095 4.453 1.00 97.19 111 THR A CA 1
ATOM 884 C C . THR A 1 111 ? -3.566 6.240 5.113 1.00 97.19 111 THR A C 1
ATOM 886 O O . THR A 1 111 ? -2.557 6.188 4.422 1.00 97.19 111 THR A O 1
ATOM 889 N N . CYS A 1 112 ? -3.494 6.367 6.441 1.00 97.56 112 CYS A N 1
ATOM 890 C CA . CYS A 1 112 ? -2.219 6.475 7.154 1.00 97.56 112 CYS A CA 1
ATOM 891 C C . CYS A 1 112 ? -1.362 5.210 6.997 1.00 97.56 112 CYS A C 1
ATOM 893 O O . CYS A 1 112 ? -0.166 5.325 6.724 1.00 97.56 112 CYS A O 1
ATOM 895 N N . ALA A 1 113 ? -1.968 4.021 7.099 1.00 97.19 113 ALA A N 1
ATOM 896 C CA . ALA A 1 113 ? -1.265 2.749 6.935 1.00 97.19 113 ALA A CA 1
ATOM 897 C C . ALA A 1 113 ? -0.674 2.607 5.521 1.00 97.19 113 ALA A C 1
ATOM 899 O O . ALA A 1 113 ? 0.487 2.231 5.354 1.00 97.19 113 ALA A O 1
ATOM 900 N N . MET A 1 114 ? -1.452 2.964 4.497 1.00 97.38 114 MET A N 1
ATOM 901 C CA . MET A 1 114 ? -0.999 2.939 3.108 1.00 97.38 114 MET A CA 1
ATOM 902 C C . MET A 1 114 ? 0.032 4.035 2.816 1.00 97.38 114 MET A C 1
ATOM 904 O O . MET A 1 114 ? 1.018 3.761 2.142 1.00 97.38 114 MET A O 1
ATOM 908 N N . SER A 1 115 ? -0.113 5.247 3.366 1.00 97.75 115 SER A N 1
ATOM 909 C CA . SER A 1 115 ? 0.889 6.316 3.224 1.00 97.75 115 SER A CA 1
ATOM 910 C C . SER A 1 115 ? 2.235 5.915 3.827 1.00 97.75 115 SER A C 1
ATOM 912 O O . SER A 1 115 ? 3.275 6.189 3.228 1.00 97.75 115 SER A O 1
ATOM 914 N N . PHE A 1 116 ? 2.229 5.215 4.969 1.00 97.69 116 PHE A N 1
ATOM 915 C CA . PHE A 1 116 ? 3.427 4.587 5.535 1.00 97.69 116 PHE A CA 1
ATOM 916 C C . PHE A 1 116 ? 4.079 3.637 4.522 1.00 97.69 116 PHE A C 1
ATOM 918 O O . PHE A 1 116 ? 5.265 3.778 4.221 1.00 97.69 116 PHE A O 1
ATOM 925 N N . ALA A 1 117 ? 3.297 2.724 3.943 1.00 97.25 117 ALA A N 1
ATOM 926 C CA . ALA A 1 117 ? 3.785 1.764 2.961 1.00 97.25 117 ALA A CA 1
ATOM 927 C C . ALA A 1 117 ? 4.366 2.452 1.707 1.00 97.25 117 ALA A C 1
ATOM 929 O O . ALA A 1 117 ? 5.473 2.128 1.273 1.00 97.25 117 ALA A O 1
ATOM 930 N N . TRP A 1 118 ? 3.687 3.466 1.164 1.00 97.31 118 TRP A N 1
ATOM 931 C CA . TRP A 1 118 ? 4.184 4.231 0.020 1.00 97.31 118 TRP A CA 1
ATOM 932 C C . TRP A 1 118 ? 5.494 4.955 0.338 1.00 97.31 118 TRP A C 1
ATOM 934 O O . TRP A 1 118 ? 6.470 4.812 -0.402 1.00 97.31 118 TRP A O 1
ATOM 944 N N . CYS A 1 119 ? 5.556 5.687 1.456 1.00 96.88 119 CYS A N 1
ATOM 945 C CA . CYS A 1 119 ? 6.777 6.361 1.898 1.00 96.88 119 CYS A CA 1
ATOM 946 C C . CYS A 1 119 ? 7.929 5.368 2.089 1.00 96.88 119 CYS A C 1
ATOM 948 O O . CYS A 1 119 ? 9.060 5.666 1.696 1.00 96.88 119 CYS A O 1
ATOM 950 N N . PHE A 1 120 ? 7.650 4.180 2.631 1.00 96.88 120 PHE A N 1
ATOM 951 C CA . PHE A 1 120 ? 8.627 3.107 2.760 1.00 96.88 120 PHE A CA 1
ATOM 952 C C . PHE A 1 120 ? 9.172 2.668 1.391 1.00 96.88 120 PHE A C 1
ATOM 954 O O . PHE A 1 120 ? 10.382 2.732 1.178 1.00 96.88 120 PHE A O 1
ATOM 961 N N . MET A 1 121 ? 8.309 2.336 0.423 1.00 95.44 121 MET A N 1
ATOM 962 C CA . MET A 1 121 ? 8.737 1.931 -0.926 1.00 95.44 121 MET A CA 1
ATOM 963 C C . MET A 1 121 ? 9.575 3.001 -1.631 1.00 95.44 121 MET A C 1
ATOM 965 O O . MET A 1 121 ? 10.617 2.684 -2.207 1.00 95.44 121 MET A O 1
ATOM 969 N N . PHE A 1 122 ? 9.158 4.269 -1.584 1.00 94.56 122 PHE A N 1
ATOM 970 C CA . PHE A 1 122 ? 9.917 5.358 -2.206 1.00 94.56 122 PHE A CA 1
ATOM 971 C C . PHE A 1 122 ? 11.262 5.594 -1.513 1.00 94.56 122 PHE A C 1
ATOM 973 O O . PHE A 1 122 ? 12.268 5.806 -2.192 1.00 94.56 122 PHE A O 1
ATOM 980 N N . THR A 1 123 ? 11.311 5.464 -0.184 1.00 94.69 123 THR A N 1
ATOM 981 C CA . THR A 1 123 ? 12.567 5.506 0.577 1.00 94.69 123 THR A CA 1
ATOM 982 C C . THR A 1 123 ? 13.499 4.386 0.121 1.00 94.69 123 THR A C 1
ATOM 984 O O . THR A 1 123 ? 14.655 4.649 -0.209 1.00 94.69 123 THR A O 1
ATOM 987 N N . THR A 1 124 ? 13.008 3.147 0.020 1.00 94.81 124 THR A N 1
ATOM 988 C CA . THR A 1 124 ? 13.795 2.008 -0.470 1.00 94.81 124 THR A CA 1
ATOM 989 C C . THR A 1 124 ? 14.267 2.227 -1.908 1.00 94.81 124 THR A C 1
ATOM 991 O O . THR A 1 124 ? 15.433 1.970 -2.205 1.00 94.81 124 THR A O 1
ATOM 994 N N . LYS A 1 125 ? 13.419 2.774 -2.791 1.00 93.31 125 LYS A N 1
ATOM 995 C CA . LYS A 1 125 ? 13.794 3.119 -4.173 1.00 93.31 125 LYS A CA 1
ATOM 996 C C . LYS A 1 125 ? 14.962 4.106 -4.210 1.00 93.31 125 LYS A C 1
ATOM 998 O O . LYS A 1 125 ? 15.925 3.872 -4.940 1.00 93.31 125 LYS A O 1
ATOM 1003 N N . TRP A 1 126 ? 14.905 5.178 -3.420 1.00 91.62 126 TRP A N 1
ATOM 1004 C CA . TRP A 1 126 ? 15.980 6.173 -3.348 1.00 91.62 126 TRP A CA 1
ATOM 1005 C C . TRP A 1 126 ? 17.265 5.596 -2.746 1.00 91.62 126 TRP A C 1
ATOM 1007 O O . TRP A 1 126 ? 18.351 5.851 -3.267 1.00 91.62 126 TRP A O 1
ATOM 1017 N N . GLN A 1 127 ? 17.156 4.753 -1.715 1.00 93.38 127 GLN A N 1
ATOM 1018 C CA . GLN A 1 127 ? 18.314 4.086 -1.113 1.00 93.38 127 GLN A CA 1
ATOM 1019 C C . GLN A 1 127 ? 18.997 3.116 -2.083 1.00 93.38 127 GLN A C 1
ATOM 1021 O O . GLN A 1 127 ? 20.219 3.143 -2.217 1.00 93.38 127 GLN A O 1
ATOM 1026 N N . ILE A 1 128 ? 18.231 2.306 -2.819 1.00 91.69 128 ILE A N 1
ATOM 1027 C CA . ILE A 1 128 ? 18.781 1.400 -3.837 1.00 91.69 128 ILE A CA 1
ATOM 1028 C C . ILE A 1 128 ? 19.479 2.192 -4.945 1.00 91.69 128 ILE A C 1
ATOM 1030 O O . ILE A 1 128 ? 20.604 1.855 -5.313 1.00 91.69 128 ILE A O 1
ATOM 1034 N N . ALA A 1 129 ? 18.858 3.269 -5.439 1.00 89.00 129 ALA A N 1
ATOM 1035 C CA . ALA A 1 129 ? 19.464 4.128 -6.455 1.00 89.00 129 ALA A CA 1
ATOM 1036 C C . ALA A 1 129 ? 20.801 4.726 -5.978 1.00 89.00 129 ALA A C 1
ATOM 1038 O O . ALA A 1 129 ? 21.779 4.734 -6.729 1.00 89.00 129 ALA A O 1
ATOM 1039 N N . ARG A 1 130 ? 20.881 5.154 -4.711 1.00 87.06 130 ARG A N 1
ATOM 1040 C CA . ARG A 1 130 ? 22.117 5.660 -4.095 1.00 87.06 130 ARG A CA 1
ATOM 1041 C C . ARG A 1 130 ? 23.197 4.580 -3.996 1.00 87.06 130 ARG A C 1
ATOM 1043 O O . ARG A 1 130 ? 24.337 4.824 -4.390 1.00 87.06 130 ARG A O 1
ATOM 1050 N N . ILE A 1 131 ? 22.851 3.394 -3.490 1.00 90.12 131 ILE A N 1
ATOM 1051 C CA . ILE A 1 131 ? 23.799 2.282 -3.304 1.00 90.12 131 ILE A CA 1
ATOM 1052 C C . ILE A 1 131 ? 24.353 1.811 -4.656 1.00 90.12 131 ILE A C 1
ATOM 1054 O O . ILE A 1 131 ? 25.568 1.679 -4.814 1.00 90.12 131 ILE A O 1
ATOM 1058 N N . LEU A 1 132 ? 23.485 1.611 -5.653 1.00 88.62 132 LEU A N 1
ATOM 1059 C CA . LEU A 1 132 ? 23.894 1.189 -6.996 1.00 88.62 132 LEU A CA 1
ATOM 1060 C C . LEU A 1 132 ? 24.723 2.267 -7.708 1.00 88.62 132 LEU A C 1
ATOM 1062 O O . LEU A 1 132 ? 25.753 1.949 -8.307 1.00 88.62 132 LEU A O 1
ATOM 1066 N N . GLY A 1 133 ? 24.324 3.538 -7.585 1.00 84.88 133 GLY A N 1
ATOM 1067 C CA . GLY A 1 133 ? 25.038 4.670 -8.177 1.00 84.88 133 GLY A CA 1
ATOM 1068 C C . GLY A 1 133 ? 26.441 4.879 -7.598 1.00 84.88 133 GLY A C 1
ATOM 1069 O O . GLY A 1 133 ? 27.363 5.231 -8.336 1.00 84.88 133 GLY A O 1
ATOM 1070 N N . SER A 1 134 ? 26.633 4.614 -6.301 1.00 86.62 134 SER A N 1
ATOM 1071 C CA . SER A 1 134 ? 27.948 4.686 -5.645 1.00 86.62 134 SER A CA 1
ATOM 1072 C C . SER A 1 134 ? 28.915 3.613 -6.165 1.00 86.62 134 SER A C 1
ATOM 1074 O O . SER A 1 134 ? 30.078 3.894 -6.452 1.00 86.62 134 SER A O 1
ATOM 1076 N N . ASN A 1 135 ? 28.415 2.392 -6.382 1.00 85.00 135 ASN A N 1
ATOM 1077 C CA . ASN A 1 135 ? 29.225 1.229 -6.759 1.00 85.00 135 ASN A CA 1
ATOM 1078 C C . ASN A 1 135 ? 29.563 1.144 -8.262 1.00 85.00 135 ASN A C 1
ATOM 1080 O O . ASN A 1 135 ? 30.082 0.125 -8.711 1.00 85.00 135 ASN A O 1
ATOM 1084 N N . ARG A 1 136 ? 29.273 2.191 -9.054 1.00 82.12 136 ARG A N 1
ATOM 1085 C CA . ARG A 1 136 ? 29.441 2.219 -10.524 1.00 82.12 136 ARG A CA 1
ATOM 1086 C C . ARG A 1 136 ? 28.744 1.063 -11.259 1.00 82.12 136 ARG A C 1
ATOM 1088 O O . ARG A 1 136 ? 29.109 0.762 -12.395 1.00 82.12 136 ARG A O 1
ATOM 1095 N N . PHE A 1 137 ? 27.733 0.433 -10.658 1.00 80.94 137 PHE A N 1
ATOM 1096 C CA . PHE A 1 137 ? 26.888 -0.497 -11.398 1.00 80.94 137 PHE A CA 1
ATOM 1097 C C . PHE A 1 137 ? 26.093 0.315 -12.420 1.00 80.94 137 PHE A C 1
ATOM 1099 O O . PHE A 1 137 ? 25.251 1.132 -12.052 1.00 80.94 137 PHE A O 1
ATOM 1106 N N . ILE A 1 138 ? 26.381 0.111 -13.709 1.00 72.50 138 ILE A N 1
ATOM 1107 C CA . ILE A 1 138 ? 25.695 0.765 -14.833 1.00 72.50 138 ILE A CA 1
ATOM 1108 C C . ILE A 1 138 ? 24.335 0.081 -15.039 1.00 72.50 138 ILE A C 1
ATOM 1110 O O . ILE A 1 138 ? 24.048 -0.494 -16.083 1.00 72.50 138 ILE A O 1
ATOM 1114 N N . LEU A 1 139 ? 23.498 0.083 -14.006 1.00 76.81 139 LEU A N 1
ATOM 1115 C CA . LEU A 1 139 ? 22.079 -0.188 -14.159 1.00 76.81 139 LEU A CA 1
ATOM 1116 C C . LEU A 1 139 ? 21.422 1.160 -14.420 1.00 76.81 139 LEU A C 1
ATOM 1118 O O . LEU A 1 139 ? 21.501 2.071 -13.597 1.00 76.81 139 LEU A O 1
ATOM 1122 N N . HIS A 1 140 ? 20.833 1.311 -15.604 1.00 76.75 140 HIS A N 1
ATOM 1123 C CA . HIS A 1 140 ? 20.067 2.510 -15.920 1.00 76.75 140 HIS A CA 1
ATOM 1124 C C . HIS A 1 140 ? 18.946 2.667 -14.881 1.00 76.75 140 HIS A C 1
ATOM 1126 O O . HIS A 1 140 ? 18.335 1.662 -14.504 1.00 76.75 140 HIS A O 1
ATOM 1132 N N . SER A 1 141 ? 18.678 3.905 -14.439 1.00 65.44 141 SER A N 1
ATOM 1133 C CA . SER A 1 141 ? 17.750 4.214 -13.330 1.00 65.44 141 SER A CA 1
ATO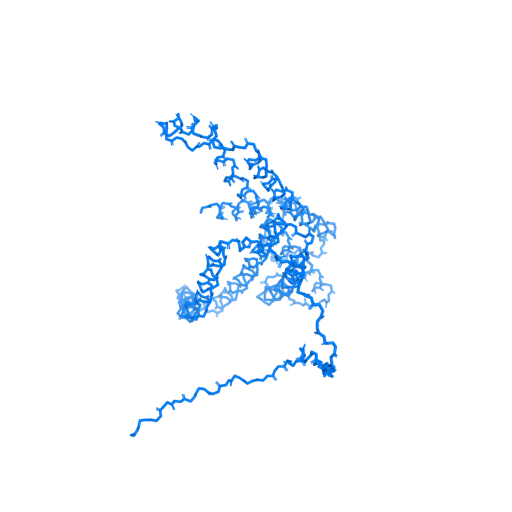M 1134 C C . SER A 1 141 ? 16.305 3.725 -13.552 1.00 65.44 141 SER A C 1
ATOM 1136 O O . SER A 1 141 ? 15.492 3.737 -12.630 1.00 65.44 141 SER A O 1
ATOM 1138 N N . GLU A 1 142 ? 15.982 3.311 -14.776 1.00 73.06 142 GLU A N 1
ATOM 1139 C CA . GLU A 1 142 ? 14.673 2.796 -15.186 1.00 73.06 142 GLU A CA 1
ATOM 1140 C C . GLU A 1 142 ? 14.779 1.406 -15.835 1.00 73.06 142 GLU A C 1
ATOM 1142 O O . GLU A 1 142 ? 13.889 0.960 -16.548 1.00 73.06 142 GLU A O 1
ATOM 1147 N N . SER A 1 143 ? 15.877 0.687 -15.587 1.00 88.00 143 SER A N 1
ATOM 1148 C CA . SER A 1 143 ? 16.019 -0.685 -16.070 1.00 88.00 143 SER A CA 1
ATOM 1149 C C . SER A 1 143 ? 15.029 -1.626 -15.371 1.00 88.00 143 SER A C 1
ATOM 1151 O O . SER A 1 143 ? 14.779 -1.530 -14.163 1.00 88.00 143 SER A O 1
ATOM 1153 N N . THR A 1 144 ? 14.516 -2.611 -16.112 1.00 92.19 144 THR A N 1
ATOM 1154 C CA . THR A 1 144 ? 13.695 -3.703 -15.560 1.00 92.19 144 THR A CA 1
ATOM 1155 C C . THR A 1 144 ? 14.396 -4.377 -14.378 1.00 92.19 144 THR A C 1
ATOM 1157 O O . THR A 1 144 ? 13.769 -4.652 -13.357 1.00 92.19 144 THR A O 1
ATOM 1160 N N . GLY A 1 145 ? 15.721 -4.551 -14.465 1.00 92.62 145 GLY A N 1
ATOM 1161 C CA . GLY A 1 145 ? 16.537 -5.131 -13.398 1.00 92.62 145 GLY A CA 1
ATOM 1162 C C . GLY A 1 145 ? 16.443 -4.366 -12.076 1.00 92.62 145 GLY A C 1
ATOM 1163 O O . GLY A 1 145 ? 16.268 -4.985 -11.030 1.00 92.62 145 GLY A O 1
ATOM 1164 N N . GLN A 1 146 ? 16.476 -3.029 -12.101 1.00 91.69 146 GLN A N 1
ATOM 1165 C CA . GLN A 1 146 ? 16.325 -2.228 -10.882 1.00 91.69 146 GLN A CA 1
ATOM 1166 C C . GLN A 1 146 ? 14.945 -2.400 -10.239 1.00 91.69 146 GLN A C 1
ATOM 1168 O O . GLN A 1 146 ? 14.840 -2.403 -9.015 1.00 91.69 146 GLN A O 1
ATOM 1173 N N . SER A 1 147 ? 13.898 -2.567 -11.047 1.00 93.44 147 SER A N 1
ATOM 1174 C CA . SER A 1 147 ? 12.533 -2.778 -10.548 1.00 93.44 147 SER A CA 1
ATOM 1175 C C . SER A 1 147 ? 12.413 -4.118 -9.834 1.00 93.44 147 SER A C 1
ATOM 1177 O O . SER A 1 147 ? 11.932 -4.168 -8.707 1.00 93.44 147 SER A O 1
ATOM 1179 N N . VAL A 1 148 ? 12.965 -5.177 -10.432 1.00 96.00 148 VAL A N 1
ATOM 1180 C CA . VAL A 1 148 ? 13.008 -6.509 -9.815 1.00 96.00 148 VAL A CA 1
ATOM 1181 C C . VAL A 1 148 ? 13.820 -6.485 -8.517 1.00 96.00 148 VAL A C 1
ATOM 1183 O O . VAL A 1 148 ? 13.374 -7.020 -7.506 1.00 96.00 148 VAL A O 1
ATOM 1186 N N . ILE A 1 149 ? 14.982 -5.819 -8.501 1.00 95.56 149 ILE A N 1
ATOM 1187 C CA . ILE A 1 149 ? 15.786 -5.651 -7.278 1.00 95.56 149 ILE A CA 1
ATOM 1188 C C . ILE A 1 149 ? 14.988 -4.900 -6.205 1.00 95.56 149 ILE A C 1
ATOM 1190 O O . ILE A 1 149 ? 14.985 -5.314 -5.046 1.00 95.56 149 ILE A O 1
ATOM 1194 N N . LEU A 1 150 ? 14.284 -3.827 -6.577 1.00 95.06 150 LEU A N 1
ATOM 1195 C CA . LEU A 1 150 ? 13.415 -3.084 -5.667 1.00 95.06 150 LEU A CA 1
ATOM 1196 C C . LEU A 1 150 ? 12.324 -3.987 -5.081 1.00 95.06 150 LEU A C 1
ATOM 1198 O O . LEU A 1 150 ? 12.176 -4.014 -3.862 1.00 95.06 150 LEU A O 1
ATOM 1202 N N . ALA A 1 151 ? 11.611 -4.753 -5.910 1.00 97.38 151 ALA A N 1
ATOM 1203 C CA . ALA A 1 151 ? 10.560 -5.663 -5.459 1.00 97.38 151 ALA A CA 1
ATOM 1204 C C . ALA A 1 151 ? 11.093 -6.731 -4.494 1.00 97.38 151 ALA A C 1
ATOM 1206 O O . ALA A 1 151 ? 10.479 -6.997 -3.459 1.00 97.38 151 ALA A O 1
ATOM 1207 N N . LEU A 1 152 ? 12.272 -7.294 -4.773 1.00 97.75 152 LEU A N 1
ATOM 1208 C CA . LEU A 1 152 ? 12.927 -8.269 -3.900 1.00 97.75 152 LEU A CA 1
ATOM 1209 C C . LEU A 1 152 ? 13.315 -7.665 -2.545 1.00 97.75 152 LEU A C 1
ATOM 1211 O O . LEU A 1 152 ? 13.015 -8.250 -1.504 1.00 97.75 152 LEU A O 1
ATOM 1215 N N . VAL A 1 153 ? 13.944 -6.486 -2.539 1.00 97.56 153 VAL A N 1
ATOM 1216 C CA . VAL A 1 153 ? 14.362 -5.808 -1.301 1.00 97.56 153 VAL A CA 1
ATOM 1217 C C . VAL A 1 153 ? 13.149 -5.369 -0.479 1.00 97.56 153 VAL A C 1
ATOM 1219 O O . VAL A 1 153 ? 13.118 -5.603 0.729 1.00 97.56 153 VAL A O 1
ATOM 1222 N N . VAL A 1 154 ? 12.132 -4.778 -1.116 1.00 97.44 154 VAL A N 1
ATOM 1223 C CA . VAL A 1 154 ? 10.879 -4.390 -0.448 1.00 97.44 154 VAL A CA 1
ATOM 1224 C C . VAL A 1 154 ? 10.190 -5.618 0.137 1.00 97.44 154 VAL A C 1
ATOM 1226 O O . VAL A 1 154 ? 9.775 -5.561 1.290 1.00 97.44 154 VAL A O 1
ATOM 1229 N N . SER A 1 155 ? 10.129 -6.738 -0.593 1.00 98.25 155 SER A N 1
ATOM 1230 C CA . SER A 1 155 ? 9.575 -8.002 -0.084 1.00 98.25 155 SER A CA 1
ATOM 1231 C C . SER A 1 155 ? 10.337 -8.496 1.142 1.00 98.25 155 SER A C 1
ATOM 1233 O O . SER A 1 155 ? 9.726 -8.780 2.168 1.00 98.25 155 SER A O 1
ATOM 1235 N N . PHE A 1 156 ? 11.670 -8.547 1.071 1.00 98.12 156 PHE A N 1
ATOM 1236 C CA . PHE A 1 156 ? 12.505 -9.030 2.169 1.00 98.12 156 PHE A CA 1
ATOM 1237 C C . PHE A 1 156 ? 12.328 -8.195 3.443 1.00 98.12 156 PHE A C 1
ATOM 1239 O O . PHE A 1 156 ? 12.071 -8.746 4.513 1.00 98.12 156 PHE A O 1
ATOM 1246 N N . ILE A 1 157 ? 12.408 -6.864 3.331 1.00 97.88 157 ILE A N 1
ATOM 1247 C CA . ILE A 1 157 ? 12.242 -5.985 4.494 1.00 97.88 157 ILE A CA 1
ATOM 1248 C C . ILE A 1 157 ? 10.800 -6.044 5.010 1.00 97.88 157 ILE A C 1
ATOM 1250 O O . ILE A 1 157 ? 10.593 -6.120 6.218 1.00 97.88 157 ILE A O 1
ATOM 1254 N N . SER A 1 158 ? 9.804 -6.062 4.120 1.00 97.62 158 SER A N 1
ATOM 1255 C CA . SER A 1 158 ? 8.393 -6.129 4.515 1.00 97.62 158 SER A CA 1
ATOM 1256 C C . SER A 1 158 ? 8.071 -7.428 5.246 1.00 97.62 158 SER A C 1
ATOM 1258 O O . SER A 1 158 ? 7.398 -7.375 6.267 1.00 97.62 158 SER A O 1
ATOM 1260 N N . PHE A 1 159 ? 8.595 -8.579 4.808 1.00 97.81 159 PHE A N 1
ATOM 1261 C CA . PHE A 1 159 ? 8.451 -9.829 5.559 1.00 97.81 159 PHE A CA 1
ATOM 1262 C C . PHE A 1 159 ? 9.115 -9.748 6.934 1.00 97.81 159 PHE A C 1
ATOM 1264 O O . PHE A 1 159 ? 8.508 -10.161 7.918 1.00 97.81 159 PHE A O 1
ATOM 1271 N N . GLY A 1 160 ? 10.309 -9.156 7.033 1.00 97.94 160 GLY A N 1
ATOM 1272 C CA . GLY A 1 160 ? 10.957 -8.901 8.323 1.00 97.94 160 GLY A CA 1
ATOM 1273 C C . GLY A 1 160 ? 10.101 -8.038 9.259 1.00 97.94 160 GLY A C 1
ATOM 1274 O O . GLY A 1 160 ? 9.951 -8.365 10.434 1.00 97.94 160 GLY A O 1
ATOM 1275 N N . LEU A 1 161 ? 9.486 -6.973 8.735 1.00 96.62 161 LEU A N 1
ATOM 1276 C CA . LEU A 1 161 ? 8.566 -6.117 9.490 1.00 96.62 161 LEU A CA 1
ATOM 1277 C C . LEU A 1 161 ? 7.275 -6.845 9.873 1.00 96.62 161 LEU A C 1
ATOM 1279 O O . LEU A 1 161 ? 6.807 -6.680 10.992 1.00 96.62 161 LEU A O 1
ATOM 1283 N N . ILE A 1 162 ? 6.717 -7.669 8.985 1.00 96.62 162 ILE A N 1
ATOM 1284 C CA . ILE A 1 162 ? 5.536 -8.495 9.264 1.00 96.62 162 ILE A CA 1
ATOM 1285 C C . ILE A 1 162 ? 5.837 -9.464 10.414 1.00 96.62 162 ILE A C 1
ATOM 1287 O O . ILE A 1 162 ? 5.055 -9.514 11.354 1.00 96.62 162 ILE A O 1
ATOM 1291 N N . PHE A 1 163 ? 6.983 -10.154 10.410 1.00 97.38 163 PHE A N 1
ATOM 1292 C CA . PHE A 1 163 ? 7.385 -11.023 11.526 1.00 97.38 163 PHE A CA 1
ATOM 1293 C C . PHE A 1 163 ? 7.603 -10.253 12.832 1.00 97.38 163 PHE A C 1
ATOM 1295 O O . PHE A 1 163 ? 7.261 -10.746 13.903 1.00 97.38 163 PHE A O 1
ATOM 1302 N N . LEU A 1 164 ? 8.161 -9.041 12.762 1.00 96.69 164 LEU A N 1
ATOM 1303 C CA . LEU A 1 164 ? 8.313 -8.189 13.940 1.00 96.69 164 LEU A CA 1
ATOM 1304 C C . LEU A 1 164 ? 6.946 -7.783 14.510 1.00 96.69 164 LEU A C 1
ATOM 1306 O O . LEU A 1 164 ? 6.743 -7.862 15.716 1.00 96.69 164 LEU A O 1
ATOM 1310 N N . LEU A 1 165 ? 6.015 -7.360 13.652 1.00 95.00 165 LEU A N 1
ATOM 1311 C CA . LEU A 1 165 ? 4.663 -6.956 14.044 1.00 95.00 165 LEU A CA 1
ATOM 1312 C C . LEU A 1 165 ? 3.846 -8.134 14.587 1.00 95.00 165 LEU A C 1
ATOM 1314 O O . LEU A 1 165 ? 3.107 -7.950 15.549 1.00 95.00 165 LEU A O 1
ATOM 1318 N N . ASP A 1 166 ? 4.023 -9.327 14.021 1.00 95.50 166 ASP A N 1
ATOM 1319 C CA . ASP A 1 166 ? 3.448 -10.582 14.515 1.00 95.50 166 ASP A CA 1
ATOM 1320 C C . ASP A 1 166 ? 3.943 -10.884 15.937 1.00 95.50 166 ASP A C 1
ATOM 1322 O O . ASP A 1 166 ? 3.151 -11.069 16.854 1.00 95.50 166 ASP A O 1
ATOM 1326 N N . LYS A 1 167 ? 5.256 -10.757 16.179 1.00 94.75 167 LYS A N 1
ATOM 1327 C CA . LYS A 1 167 ? 5.814 -10.890 17.534 1.00 94.75 167 LYS A CA 1
ATOM 1328 C C . LYS A 1 167 ? 5.326 -9.824 18.504 1.00 94.75 167 LYS A C 1
ATOM 1330 O O . LYS A 1 167 ? 5.183 -10.115 19.685 1.00 94.75 167 LYS A O 1
ATOM 1335 N N . VAL A 1 168 ? 5.076 -8.603 18.030 1.00 93.38 168 VAL A N 1
ATOM 1336 C CA . VAL A 1 168 ? 4.471 -7.550 18.858 1.00 93.38 168 VAL A CA 1
ATOM 1337 C C . VAL A 1 168 ? 3.036 -7.916 19.250 1.00 93.38 168 VAL A C 1
ATOM 1339 O O . VAL A 1 168 ? 2.638 -7.647 20.384 1.00 93.38 168 VAL A O 1
ATOM 1342 N N . GLN A 1 169 ? 2.290 -8.543 18.338 1.00 92.94 169 GLN A N 1
ATOM 1343 C CA . GLN A 1 169 ? 0.924 -9.014 18.564 1.00 92.94 169 GLN A CA 1
ATOM 1344 C C . GLN A 1 169 ? 0.865 -10.173 19.572 1.00 92.94 169 GLN A C 1
ATOM 1346 O O . GLN A 1 169 ? -0.047 -10.218 20.386 1.00 92.94 169 GLN A O 1
ATOM 1351 N N . ASP A 1 170 ? 1.856 -11.069 19.564 1.00 92.62 170 ASP A N 1
ATOM 1352 C CA . ASP A 1 170 ? 1.926 -12.219 20.480 1.00 92.62 170 ASP A CA 1
ATOM 1353 C C . ASP A 1 170 ? 2.210 -11.844 21.952 1.00 92.62 170 ASP A C 1
ATOM 1355 O O . ASP A 1 170 ? 2.144 -12.705 22.829 1.00 92.62 170 ASP A O 1
ATOM 1359 N N . PHE A 1 171 ? 2.571 -10.593 22.265 1.00 92.56 171 PHE A N 1
ATOM 1360 C CA . PHE A 1 171 ? 2.811 -10.193 23.656 1.00 92.56 171 PHE A CA 1
ATOM 1361 C C . PHE A 1 171 ? 1.493 -9.987 24.417 1.00 92.56 171 PHE A C 1
ATOM 1363 O O . PHE A 1 171 ? 0.690 -9.137 24.047 1.00 92.56 171 PHE A O 1
ATOM 1370 N N . ASP A 1 172 ? 1.334 -10.649 25.569 1.00 89.56 172 ASP A N 1
ATOM 1371 C CA . ASP A 1 172 ? 0.124 -10.586 26.418 1.00 89.56 172 ASP A CA 1
ATOM 1372 C C . ASP A 1 172 ? -0.272 -9.166 26.879 1.00 89.56 172 ASP A C 1
ATOM 1374 O O . ASP A 1 172 ? -1.411 -8.909 27.271 1.00 89.56 172 ASP A O 1
ATOM 1378 N N . TYR A 1 173 ? 0.668 -8.218 26.853 1.00 85.50 173 TYR A N 1
ATOM 1379 C CA . TYR A 1 173 ? 0.431 -6.817 27.223 1.00 85.50 173 TYR A CA 1
ATOM 1380 C C . TYR A 1 173 ? -0.158 -5.978 26.080 1.00 85.50 173 TYR A C 1
ATOM 1382 O O . TYR A 1 173 ? -0.621 -4.851 26.295 1.00 85.50 173 TYR A O 1
ATOM 1390 N N . THR A 1 174 ? -0.138 -6.511 24.864 1.00 82.75 174 THR A N 1
ATOM 1391 C CA . THR A 1 174 ? -0.595 -5.862 23.645 1.00 82.75 174 THR A CA 1
ATOM 1392 C C . THR A 1 174 ? -2.111 -6.045 23.547 1.00 82.75 174 THR A C 1
ATOM 1394 O O . THR A 1 174 ? -2.617 -7.049 23.073 1.00 82.75 174 THR A O 1
ATOM 1397 N N . GLY A 1 175 ? -2.884 -5.095 24.086 1.00 87.94 175 GLY A N 1
ATOM 1398 C CA . GLY A 1 175 ? -4.351 -5.184 24.046 1.00 87.94 175 GLY A CA 1
ATOM 1399 C C . GLY A 1 175 ? -4.917 -5.157 22.616 1.00 87.94 175 GLY A C 1
ATOM 1400 O O . GLY A 1 175 ? -4.248 -4.709 21.690 1.00 87.94 175 GLY A O 1
ATOM 1401 N N . ALA A 1 176 ? -6.201 -5.502 22.452 1.00 87.56 176 ALA A N 1
ATOM 1402 C CA . ALA A 1 176 ? -6.899 -5.625 21.154 1.00 87.56 176 ALA A CA 1
ATOM 1403 C C . ALA A 1 176 ? -6.751 -4.430 20.179 1.00 87.56 176 ALA A C 1
ATOM 1405 O O . ALA A 1 176 ? -6.945 -4.554 18.969 1.00 87.56 176 ALA A O 1
ATOM 1406 N N . VAL A 1 177 ? -6.424 -3.248 20.705 1.00 86.56 177 VAL A N 1
ATOM 1407 C CA . VAL A 1 177 ? -6.113 -2.043 19.923 1.00 86.56 177 VAL A CA 1
ATOM 1408 C C . VAL A 1 177 ? -4.878 -2.243 19.054 1.00 86.56 177 VAL A C 1
ATOM 1410 O O . VAL A 1 177 ? -4.868 -1.878 17.880 1.00 86.56 177 VAL A O 1
ATOM 1413 N N . ALA A 1 178 ? -3.826 -2.787 19.651 1.00 89.25 178 ALA A N 1
ATOM 1414 C CA . ALA A 1 178 ? -2.560 -2.963 18.982 1.00 89.25 178 ALA A CA 1
ATOM 1415 C C . ALA A 1 178 ? -2.652 -4.093 17.952 1.00 89.25 178 ALA A C 1
ATOM 1417 O O . ALA A 1 178 ? -2.199 -3.867 16.838 1.00 89.25 178 ALA A O 1
ATOM 1418 N N . ASP A 1 179 ? -3.389 -5.176 18.219 1.00 91.12 179 ASP A N 1
ATOM 1419 C CA . ASP A 1 179 ? -3.703 -6.212 17.218 1.00 91.12 179 ASP A CA 1
ATOM 1420 C C . ASP A 1 179 ? -4.383 -5.644 15.970 1.00 91.12 179 ASP A C 1
ATOM 1422 O O . ASP A 1 179 ? -4.054 -5.981 14.832 1.00 91.12 179 ASP A O 1
ATOM 1426 N N . LYS A 1 180 ? -5.357 -4.746 16.159 1.00 90.12 180 LYS A N 1
ATOM 1427 C CA . LYS A 1 180 ? -6.036 -4.099 15.030 1.00 90.12 180 LYS A CA 1
ATOM 1428 C C . LYS A 1 180 ? -5.070 -3.215 14.238 1.00 90.12 180 LYS A C 1
ATOM 1430 O O . LYS A 1 180 ? -5.155 -3.152 13.010 1.00 90.12 180 LYS A O 1
ATOM 1435 N N . CYS A 1 181 ? -4.153 -2.539 14.927 1.00 92.56 181 CYS A N 1
ATOM 1436 C CA . CYS A 1 181 ? -3.151 -1.685 14.302 1.00 92.56 181 CYS A CA 1
ATOM 1437 C C . CYS A 1 181 ? -2.102 -2.502 13.534 1.00 92.56 181 CYS A C 1
ATOM 1439 O O . CYS A 1 181 ? -1.813 -2.182 12.380 1.00 92.56 181 CYS A O 1
ATOM 1441 N N . THR A 1 182 ? -1.545 -3.553 14.143 1.00 94.19 182 THR A N 1
ATOM 1442 C CA . THR A 1 182 ? -0.534 -4.424 13.527 1.00 94.19 182 THR A CA 1
ATOM 1443 C C . THR A 1 182 ? -1.099 -5.081 12.276 1.00 94.19 182 THR A C 1
ATOM 1445 O O . THR A 1 182 ? -0.482 -4.974 11.219 1.00 94.19 182 THR A O 1
ATOM 1448 N N . ARG A 1 183 ? -2.322 -5.626 12.333 1.00 93.88 183 ARG A N 1
ATOM 1449 C CA . ARG A 1 183 ? -3.005 -6.202 11.160 1.00 93.88 183 ARG A CA 1
ATOM 1450 C C . ARG A 1 183 ? -3.203 -5.189 10.037 1.00 93.88 183 ARG A C 1
ATOM 1452 O O . ARG A 1 183 ? -2.982 -5.518 8.874 1.00 93.88 183 ARG A O 1
ATOM 1459 N N . SER A 1 184 ? -3.570 -3.949 10.368 1.00 93.62 184 SER A N 1
ATOM 1460 C CA . SER A 1 184 ? -3.707 -2.875 9.375 1.00 93.62 184 SER A CA 1
ATOM 1461 C C . SER A 1 184 ? -2.376 -2.557 8.682 1.00 93.62 184 SER A C 1
ATOM 1463 O O . SER A 1 184 ? -2.356 -2.355 7.469 1.00 93.62 184 SER A O 1
ATOM 1465 N N . LEU A 1 185 ? -1.266 -2.532 9.428 1.00 95.25 185 LEU A N 1
ATOM 1466 C CA . LEU A 1 185 ? 0.073 -2.300 8.875 1.00 95.25 185 LEU A CA 1
ATOM 1467 C C . LEU A 1 185 ? 0.570 -3.495 8.051 1.00 95.25 185 LEU A C 1
ATOM 1469 O O . LEU A 1 185 ? 1.099 -3.299 6.960 1.00 95.25 185 LEU A O 1
ATOM 1473 N N . MET A 1 186 ? 0.358 -4.726 8.526 1.00 96.12 186 MET A N 1
ATOM 1474 C CA . MET A 1 186 ? 0.685 -5.953 7.787 1.00 96.12 186 MET A CA 1
ATOM 1475 C C . MET A 1 186 ? -0.074 -6.012 6.457 1.00 96.12 186 MET A C 1
ATOM 1477 O O . MET A 1 186 ? 0.520 -6.329 5.429 1.00 96.12 186 MET A O 1
ATOM 1481 N N . GLY A 1 187 ? -1.357 -5.634 6.455 1.00 95.75 187 GLY A N 1
ATOM 1482 C CA . GLY A 1 187 ? -2.161 -5.517 5.239 1.00 95.75 187 GLY A CA 1
ATOM 1483 C C . GLY A 1 187 ? -1.591 -4.497 4.249 1.00 95.75 187 GLY A C 1
ATOM 1484 O O . GLY A 1 187 ? -1.427 -4.814 3.072 1.00 95.75 187 GLY A O 1
ATOM 1485 N N . ALA A 1 188 ? -1.214 -3.305 4.723 1.00 96.88 188 ALA A N 1
ATOM 1486 C CA . ALA A 1 188 ? -0.607 -2.277 3.875 1.00 96.88 188 ALA A CA 1
ATOM 1487 C C . ALA A 1 188 ? 0.748 -2.721 3.288 1.00 96.88 188 ALA A C 1
ATOM 1489 O O . ALA A 1 188 ? 1.002 -2.519 2.100 1.00 96.88 188 ALA A O 1
ATOM 1490 N N . LEU A 1 189 ? 1.595 -3.384 4.085 1.00 97.44 189 LEU A N 1
ATOM 1491 C CA . LEU A 1 189 ? 2.860 -3.966 3.620 1.00 97.44 189 LEU A CA 1
ATOM 1492 C C . LEU A 1 189 ? 2.635 -5.070 2.577 1.00 97.44 189 LEU A C 1
ATOM 1494 O O . LEU A 1 189 ? 3.337 -5.109 1.571 1.00 97.44 189 LEU A O 1
ATOM 1498 N N . ALA A 1 190 ? 1.645 -5.944 2.767 1.00 96.88 190 ALA A N 1
ATOM 1499 C CA . ALA A 1 190 ? 1.325 -6.993 1.800 1.00 96.88 190 ALA A CA 1
ATOM 1500 C C . ALA A 1 190 ? 0.879 -6.415 0.445 1.00 96.88 190 ALA A C 1
ATOM 1502 O O . ALA A 1 190 ? 1.336 -6.872 -0.605 1.00 96.88 190 ALA A O 1
ATOM 1503 N N . ILE A 1 191 ? 0.042 -5.373 0.461 1.00 95.69 191 ILE A N 1
ATOM 1504 C CA . ILE A 1 191 ? -0.370 -4.652 -0.753 1.00 95.69 191 ILE A CA 1
ATOM 1505 C C . ILE A 1 191 ? 0.846 -4.001 -1.430 1.00 95.69 191 ILE A C 1
ATOM 1507 O O . ILE A 1 191 ? 1.001 -4.100 -2.647 1.00 95.69 191 ILE A O 1
ATOM 1511 N N . LEU A 1 192 ? 1.747 -3.396 -0.649 1.00 96.25 192 LEU A N 1
ATOM 1512 C CA . LEU A 1 192 ? 2.976 -2.782 -1.157 1.00 96.25 192 LEU A CA 1
ATOM 1513 C C . LEU A 1 192 ? 3.872 -3.773 -1.903 1.00 96.25 192 LEU A C 1
ATOM 1515 O O . LEU A 1 192 ? 4.397 -3.450 -2.970 1.00 96.25 192 LEU A O 1
ATOM 1519 N N . ILE A 1 193 ? 4.033 -4.982 -1.354 1.00 97.75 193 ILE A N 1
ATOM 1520 C CA . ILE A 1 193 ? 4.767 -6.067 -2.013 1.00 97.75 193 ILE A CA 1
ATOM 1521 C C . ILE A 1 193 ? 4.135 -6.345 -3.378 1.00 97.75 193 ILE A C 1
ATOM 1523 O O . ILE A 1 193 ? 4.846 -6.336 -4.384 1.00 97.75 193 ILE A O 1
ATOM 1527 N N . GLY A 1 194 ? 2.810 -6.514 -3.426 1.00 95.94 194 GLY A N 1
ATOM 1528 C CA . GLY A 1 194 ? 2.062 -6.718 -4.669 1.00 95.94 194 GLY A CA 1
ATOM 1529 C C . GLY A 1 194 ? 2.340 -5.634 -5.714 1.00 95.94 194 GLY A C 1
ATOM 1530 O O . GLY A 1 194 ? 2.734 -5.957 -6.834 1.00 95.94 194 GLY A O 1
ATOM 1531 N N . PHE A 1 195 ? 2.243 -4.359 -5.330 1.00 95.62 195 PHE A N 1
ATOM 1532 C CA . PHE A 1 195 ? 2.501 -3.237 -6.238 1.00 95.62 195 PHE A CA 1
ATOM 1533 C C . PHE A 1 195 ? 3.947 -3.156 -6.727 1.00 95.62 195 PHE A C 1
ATOM 1535 O O . PHE A 1 195 ? 4.191 -2.831 -7.890 1.00 95.62 195 PHE A O 1
ATOM 1542 N N . SER A 1 196 ? 4.922 -3.489 -5.880 1.00 96.38 196 SER A N 1
ATOM 1543 C CA . SER A 1 196 ? 6.327 -3.512 -6.303 1.00 96.38 196 SER A CA 1
ATOM 1544 C C . SER A 1 196 ? 6.593 -4.573 -7.384 1.00 96.38 196 SER A C 1
ATOM 1546 O O . SER A 1 196 ? 7.363 -4.342 -8.324 1.00 96.38 196 SER A O 1
ATOM 1548 N N . TRP A 1 197 ? 5.910 -5.719 -7.298 1.00 97.44 197 TRP A N 1
ATOM 1549 C CA . TRP A 1 197 ? 5.960 -6.764 -8.317 1.00 97.44 197 TRP A CA 1
ATOM 1550 C C . TRP A 1 197 ? 5.188 -6.380 -9.576 1.00 97.44 197 TRP A C 1
ATOM 1552 O O . TRP A 1 197 ? 5.713 -6.576 -10.669 1.00 97.44 197 TRP A O 1
ATOM 1562 N N . GLU A 1 198 ? 4.002 -5.780 -9.444 1.00 95.25 198 GLU A N 1
ATOM 1563 C CA . GLU A 1 198 ? 3.235 -5.252 -10.581 1.00 95.25 198 GLU A CA 1
ATOM 1564 C C . GLU A 1 198 ? 4.084 -4.285 -11.414 1.00 95.25 198 GLU A C 1
ATOM 1566 O O . GLU A 1 198 ? 4.234 -4.481 -12.618 1.00 95.25 198 GLU A O 1
ATOM 1571 N N . GLN A 1 199 ? 4.748 -3.321 -10.767 1.00 93.44 199 GLN A N 1
ATOM 1572 C CA . GLN A 1 199 ? 5.646 -2.377 -11.439 1.00 93.44 199 GLN A CA 1
ATOM 1573 C C . GLN A 1 199 ? 6.812 -3.076 -12.159 1.00 93.44 199 GLN A C 1
ATOM 1575 O O . GLN A 1 199 ? 7.255 -2.635 -13.222 1.00 93.44 199 GLN A O 1
ATOM 1580 N N . SER A 1 200 ? 7.341 -4.152 -11.576 1.00 94.88 200 SER A N 1
ATOM 1581 C CA . SER A 1 200 ? 8.436 -4.921 -12.176 1.00 94.88 200 SER A CA 1
ATOM 1582 C C . SER A 1 200 ? 7.979 -5.689 -13.414 1.00 94.88 200 SER A C 1
ATOM 1584 O O . SER A 1 200 ? 8.703 -5.726 -14.411 1.00 94.88 200 SER A O 1
ATOM 1586 N N . PHE A 1 201 ? 6.780 -6.273 -13.367 1.00 94.94 201 PHE A N 1
ATOM 1587 C CA . PHE A 1 201 ? 6.186 -6.970 -14.503 1.00 94.94 201 PHE A CA 1
ATOM 1588 C C . PHE A 1 201 ? 5.807 -6.012 -15.628 1.00 94.94 201 PHE A C 1
ATOM 1590 O O . PHE A 1 201 ? 6.132 -6.299 -16.777 1.00 94.94 201 PHE A O 1
ATOM 1597 N N . ASP A 1 202 ? 5.197 -4.871 -15.308 1.00 93.31 202 ASP A N 1
ATOM 1598 C CA . ASP A 1 202 ? 4.807 -3.862 -16.295 1.00 93.31 202 ASP A CA 1
ATOM 1599 C C . ASP A 1 202 ? 6.018 -3.379 -17.111 1.00 93.31 202 ASP A C 1
ATOM 1601 O O . ASP A 1 202 ? 6.031 -3.480 -18.338 1.00 93.31 202 ASP A O 1
ATOM 1605 N N . ARG A 1 203 ? 7.117 -3.021 -16.433 1.00 93.62 203 ARG A N 1
ATOM 1606 C CA . ARG A 1 203 ? 8.380 -2.644 -17.093 1.00 93.62 203 ARG A CA 1
ATOM 1607 C C . ARG A 1 203 ? 9.019 -3.781 -17.886 1.00 93.62 203 ARG A C 1
ATOM 1609 O O . ARG A 1 203 ? 9.653 -3.546 -18.909 1.00 93.62 203 ARG A O 1
ATOM 1616 N N . GLY A 1 204 ? 8.906 -5.023 -17.417 1.00 93.81 204 GLY A N 1
ATOM 1617 C CA . GLY A 1 204 ? 9.388 -6.184 -18.169 1.00 93.81 204 GLY A CA 1
ATOM 1618 C C . GLY A 1 204 ? 8.615 -6.379 -19.474 1.00 93.81 204 GLY A C 1
ATOM 1619 O O . GLY A 1 204 ? 9.214 -6.605 -20.525 1.00 93.81 204 GLY A O 1
ATOM 1620 N N . LEU A 1 205 ? 7.290 -6.233 -19.417 1.00 94.56 205 LEU A N 1
ATOM 1621 C CA . LEU A 1 205 ? 6.416 -6.306 -20.586 1.00 94.56 205 LEU A CA 1
ATOM 1622 C C . LEU A 1 205 ? 6.637 -5.136 -21.545 1.00 94.56 205 LEU A C 1
ATOM 1624 O O . LEU A 1 205 ? 6.552 -5.330 -22.757 1.00 94.56 205 LEU A O 1
ATOM 1628 N N . GLU A 1 206 ? 6.935 -3.944 -21.032 1.00 93.31 206 GLU A N 1
ATOM 1629 C CA . GLU A 1 206 ? 7.296 -2.785 -21.848 1.00 93.31 206 GLU A CA 1
ATOM 1630 C C . GLU A 1 206 ? 8.556 -3.051 -22.677 1.00 93.31 206 GLU A C 1
ATOM 1632 O O . GLU A 1 206 ? 8.502 -2.933 -23.898 1.00 93.31 206 GLU A O 1
ATOM 1637 N N . VAL A 1 207 ? 9.634 -3.547 -22.062 1.00 94.12 207 VAL A N 1
ATOM 1638 C CA . VAL A 1 207 ? 10.879 -3.876 -22.782 1.00 94.12 207 VAL A CA 1
ATOM 1639 C C . VAL A 1 207 ? 10.666 -4.955 -23.849 1.00 94.12 207 VAL A C 1
ATOM 1641 O O . VAL A 1 207 ? 11.215 -4.862 -24.949 1.00 94.12 207 VAL A O 1
ATOM 1644 N N . ILE A 1 208 ? 9.854 -5.979 -23.565 1.00 94.69 208 ILE A N 1
ATOM 1645 C CA . ILE A 1 208 ? 9.522 -7.028 -24.546 1.00 94.69 208 ILE A CA 1
ATOM 1646 C C . ILE A 1 208 ? 8.707 -6.447 -25.713 1.00 94.69 208 ILE A C 1
ATOM 1648 O O . ILE A 1 208 ? 8.945 -6.782 -26.876 1.00 94.69 208 ILE A O 1
ATOM 1652 N N . ALA A 1 209 ? 7.755 -5.565 -25.416 1.00 94.94 209 ALA A N 1
ATOM 1653 C CA . ALA A 1 209 ? 6.938 -4.895 -26.419 1.00 94.94 209 ALA A CA 1
ATOM 1654 C C . ALA A 1 209 ? 7.775 -3.971 -27.319 1.00 94.94 209 ALA A C 1
ATOM 1656 O O . ALA A 1 209 ? 7.613 -3.994 -28.536 1.00 94.94 209 ALA A O 1
ATOM 1657 N N . GLU A 1 210 ? 8.705 -3.208 -26.746 1.00 93.38 210 GLU A N 1
ATOM 1658 C CA . GLU A 1 210 ? 9.641 -2.367 -27.502 1.00 93.38 210 GLU A CA 1
ATOM 1659 C C . GLU A 1 210 ? 10.575 -3.203 -28.382 1.00 93.38 210 GLU A C 1
ATOM 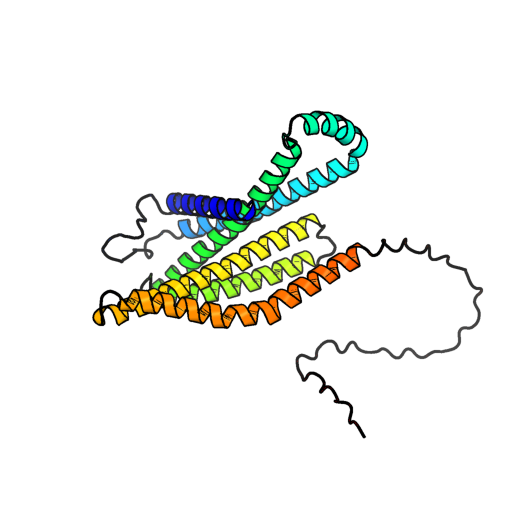1661 O O . GLU A 1 210 ? 10.787 -2.877 -29.549 1.00 93.38 210 GLU A O 1
ATOM 1666 N N . SER A 1 211 ? 11.065 -4.332 -27.860 1.00 95.50 211 SER A N 1
ATOM 1667 C CA . SER A 1 211 ? 11.956 -5.248 -28.588 1.00 95.50 211 SER A CA 1
ATOM 1668 C C . SER A 1 211 ? 11.283 -5.961 -29.767 1.00 95.50 211 SER A C 1
ATOM 1670 O O . SER A 1 211 ? 11.971 -6.599 -30.556 1.00 95.50 211 SER A O 1
ATOM 1672 N N . THR A 1 212 ? 9.954 -5.892 -29.873 1.00 95.81 212 THR A N 1
ATOM 1673 C CA . THR A 1 212 ? 9.160 -6.535 -30.936 1.00 95.81 212 THR A CA 1
ATOM 1674 C C . THR A 1 212 ? 8.412 -5.528 -31.813 1.00 95.81 212 THR A C 1
ATOM 1676 O O . THR A 1 212 ? 7.586 -5.906 -32.646 1.00 95.81 212 THR A O 1
ATOM 1679 N N . ALA A 1 213 ? 8.693 -4.232 -31.644 1.00 94.94 213 ALA A N 1
ATOM 1680 C CA . ALA A 1 213 ? 8.045 -3.158 -32.392 1.00 94.94 213 ALA A CA 1
ATOM 1681 C C . ALA A 1 213 ? 8.395 -3.164 -33.894 1.00 94.94 213 ALA A C 1
ATOM 1683 O O . ALA A 1 213 ? 7.630 -2.649 -34.710 1.00 94.94 213 ALA A O 1
ATOM 1684 N N . ASP A 1 214 ? 9.517 -3.777 -34.274 1.00 96.94 214 ASP A N 1
ATOM 1685 C CA . ASP A 1 214 ? 9.958 -3.956 -35.660 1.00 96.94 214 ASP A CA 1
ATOM 1686 C C . ASP A 1 214 ? 9.070 -4.928 -36.460 1.00 96.94 214 ASP A C 1
ATOM 1688 O O . ASP A 1 214 ? 9.014 -4.847 -37.687 1.00 96.94 214 ASP A O 1
ATOM 1692 N N . GLN A 1 215 ? 8.309 -5.793 -35.781 1.00 94.94 215 GLN A N 1
ATOM 1693 C CA . GLN A 1 215 ? 7.410 -6.777 -36.401 1.00 94.94 215 GLN A CA 1
ATOM 1694 C C . GLN A 1 215 ? 6.038 -6.198 -36.795 1.00 94.94 215 GLN A C 1
ATOM 1696 O O . GLN A 1 215 ? 5.217 -6.892 -37.398 1.00 94.94 215 GLN A O 1
ATOM 1701 N N . GLY A 1 216 ? 5.784 -4.922 -36.487 1.00 95.81 216 GLY A N 1
ATOM 1702 C CA . GLY A 1 216 ? 4.588 -4.183 -36.892 1.00 95.81 216 GLY A CA 1
ATOM 1703 C C . GLY A 1 216 ? 3.846 -3.518 -35.731 1.00 95.81 216 GLY A C 1
ATOM 1704 O O . GLY A 1 216 ? 3.959 -3.914 -34.577 1.00 95.81 216 GLY A O 1
ATOM 1705 N N . LEU A 1 217 ? 3.017 -2.519 -36.054 1.00 94.50 217 LEU A N 1
ATOM 1706 C CA . LEU A 1 217 ? 2.331 -1.649 -35.080 1.00 94.50 217 LEU A CA 1
ATOM 1707 C C . LEU A 1 217 ? 1.430 -2.393 -34.075 1.00 94.50 217 LEU A C 1
ATOM 1709 O O . LEU A 1 217 ? 1.298 -1.965 -32.932 1.00 94.50 217 LEU A O 1
ATOM 1713 N N . TRP A 1 218 ? 0.800 -3.496 -34.488 1.00 96.88 218 TRP A N 1
ATOM 1714 C CA . TRP A 1 218 ? -0.157 -4.238 -33.655 1.00 96.88 218 TRP A CA 1
ATOM 1715 C C . TRP A 1 218 ? 0.485 -5.334 -32.806 1.00 96.88 218 TRP A C 1
ATOM 1717 O O . TRP A 1 218 ? -0.102 -5.760 -31.810 1.00 96.88 218 TRP A O 1
ATOM 1727 N N . PHE A 1 219 ? 1.676 -5.799 -33.186 1.00 96.25 219 PHE A N 1
ATOM 1728 C CA . PHE A 1 219 ? 2.306 -6.958 -32.563 1.00 96.25 219 PHE A CA 1
ATOM 1729 C C . PHE A 1 219 ? 2.615 -6.740 -31.067 1.00 96.25 219 PHE A C 1
ATOM 1731 O O . PHE A 1 219 ? 2.212 -7.587 -30.267 1.00 96.25 219 PHE A O 1
ATOM 1738 N N . PRO A 1 220 ? 3.180 -5.593 -30.629 1.00 95.19 220 PRO A N 1
ATOM 1739 C CA . PRO A 1 220 ? 3.439 -5.336 -29.210 1.00 95.19 220 PRO A CA 1
ATOM 1740 C C . PRO A 1 220 ? 2.170 -5.311 -28.349 1.00 95.19 220 PRO A C 1
ATOM 1742 O O . PRO A 1 220 ? 2.177 -5.779 -27.211 1.00 95.19 220 PRO A O 1
ATOM 1745 N N . ILE A 1 221 ? 1.060 -4.792 -28.889 1.00 95.44 221 ILE A N 1
ATOM 1746 C CA . ILE A 1 221 ? -0.230 -4.727 -28.185 1.00 95.44 221 ILE A CA 1
ATOM 1747 C C . ILE A 1 221 ? -0.779 -6.140 -27.986 1.00 95.44 221 ILE A C 1
ATOM 1749 O O . ILE A 1 221 ? -1.133 -6.515 -26.868 1.00 95.44 221 ILE A O 1
ATOM 1753 N N . LEU A 1 222 ? -0.803 -6.942 -29.056 1.00 96.75 222 LEU A N 1
ATOM 1754 C CA . LEU A 1 222 ? -1.250 -8.334 -28.994 1.00 96.75 222 LEU A CA 1
ATOM 1755 C C . LEU A 1 222 ? -0.386 -9.157 -28.042 1.00 96.75 222 LEU A C 1
ATOM 1757 O O . LEU A 1 222 ? -0.921 -9.961 -27.282 1.00 96.75 222 LEU A O 1
ATOM 1761 N N . LEU A 1 223 ? 0.926 -8.92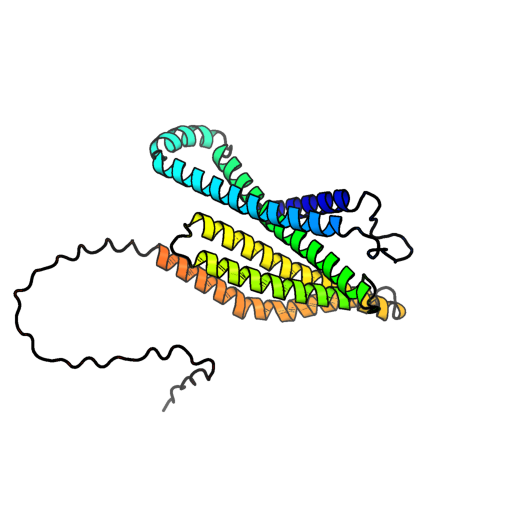1 -28.038 1.00 95.75 223 LEU A N 1
ATOM 1762 C CA . LEU A 1 223 ? 1.857 -9.586 -27.140 1.00 95.75 223 LEU A CA 1
ATOM 1763 C C . LEU A 1 223 ? 1.565 -9.235 -25.674 1.00 95.75 223 LEU A C 1
ATOM 1765 O O . LEU A 1 223 ? 1.393 -10.145 -24.865 1.00 95.75 223 LEU A O 1
ATOM 1769 N N . LYS A 1 224 ? 1.409 -7.944 -25.336 1.00 94.69 224 LYS A N 1
ATOM 1770 C CA . LYS A 1 224 ? 1.008 -7.507 -23.983 1.00 94.69 224 LYS A CA 1
ATOM 1771 C C . LYS A 1 224 ? -0.313 -8.154 -23.550 1.00 94.69 224 LYS A C 1
ATOM 1773 O O . LYS A 1 224 ? -0.386 -8.720 -22.460 1.00 94.69 224 LYS A O 1
ATOM 1778 N N . CYS A 1 225 ? -1.335 -8.143 -24.410 1.00 96.31 225 CYS A N 1
ATOM 1779 C CA . CYS A 1 225 ? -2.617 -8.796 -24.129 1.00 96.31 225 CYS A CA 1
ATOM 1780 C C . CYS A 1 225 ? -2.464 -10.309 -23.915 1.00 96.31 225 CYS A C 1
ATOM 1782 O O . CYS A 1 225 ? -3.030 -10.851 -22.965 1.00 96.31 225 CYS A O 1
ATOM 1784 N N . ALA A 1 226 ? -1.684 -10.989 -24.758 1.00 96.75 226 ALA A N 1
ATOM 1785 C CA . ALA A 1 226 ? -1.441 -12.422 -24.645 1.00 96.75 226 ALA A CA 1
ATOM 1786 C C . ALA A 1 226 ? -0.751 -12.778 -23.320 1.00 96.75 226 ALA A C 1
ATOM 1788 O O . ALA A 1 226 ? -1.186 -13.711 -22.647 1.00 96.75 226 ALA A O 1
ATOM 1789 N N . PHE A 1 227 ? 0.257 -12.009 -22.896 1.00 95.56 227 PHE A N 1
ATOM 1790 C CA . PHE A 1 227 ? 0.913 -12.207 -21.601 1.00 95.56 227 PHE A CA 1
ATOM 1791 C C . PHE A 1 227 ? -0.058 -12.053 -20.428 1.00 95.56 227 PHE A C 1
ATOM 1793 O O . PHE A 1 227 ? -0.079 -12.914 -19.550 1.00 95.56 227 PHE A O 1
ATOM 1800 N N . VAL A 1 228 ? -0.906 -11.019 -20.429 1.00 94.81 228 VAL A N 1
ATOM 1801 C CA . VAL A 1 228 ? -1.923 -10.832 -19.379 1.00 94.81 228 VAL A CA 1
ATOM 1802 C C . VAL A 1 228 ? -2.895 -12.013 -19.343 1.00 94.81 228 VAL A C 1
ATOM 1804 O O . VAL A 1 228 ? -3.170 -12.544 -18.268 1.00 94.81 228 VAL A O 1
ATOM 1807 N N . VAL A 1 229 ? -3.371 -12.480 -20.502 1.00 96.88 229 VAL A N 1
ATOM 1808 C CA . VAL A 1 229 ? -4.262 -13.650 -20.582 1.00 96.88 229 VAL A CA 1
ATOM 1809 C C . VAL A 1 229 ? -3.577 -14.901 -20.032 1.00 96.88 229 VAL A C 1
ATOM 1811 O O . VAL A 1 229 ? -4.182 -15.614 -19.236 1.00 96.88 229 VAL A O 1
ATOM 1814 N N . ILE A 1 230 ? -2.316 -15.153 -20.396 1.00 96.56 230 ILE A N 1
ATOM 1815 C CA . ILE A 1 230 ? -1.542 -16.295 -19.886 1.00 96.56 230 ILE A CA 1
ATOM 1816 C C . ILE A 1 230 ? -1.412 -16.218 -18.362 1.00 96.56 230 ILE A C 1
ATOM 1818 O O . ILE A 1 230 ? -1.689 -17.201 -17.676 1.00 96.56 230 ILE A O 1
ATOM 1822 N N . VAL A 1 231 ? -1.047 -15.053 -17.821 1.00 94.88 231 VAL A N 1
ATOM 1823 C CA . VAL A 1 231 ? -0.923 -14.838 -16.373 1.00 94.88 231 VAL A CA 1
ATOM 1824 C C . VAL A 1 231 ? -2.252 -15.106 -15.666 1.00 94.88 231 VAL A C 1
ATOM 1826 O O . VAL A 1 231 ? -2.276 -15.844 -14.685 1.00 94.88 231 VAL A O 1
ATOM 1829 N N . VAL A 1 232 ? -3.370 -14.587 -16.179 1.00 95.62 232 VAL A N 1
ATOM 1830 C CA . VAL A 1 232 ? -4.705 -14.819 -15.604 1.00 95.62 232 VAL A CA 1
ATOM 1831 C C . VAL A 1 232 ? -5.081 -16.301 -15.656 1.00 95.62 232 VAL A C 1
ATOM 1833 O O . VAL A 1 232 ? -5.514 -16.853 -14.645 1.00 95.62 232 VAL A O 1
ATOM 1836 N N . VAL A 1 233 ? -4.885 -16.967 -16.797 1.00 97.69 233 VAL A N 1
ATOM 1837 C CA . VAL A 1 233 ? -5.223 -18.388 -16.986 1.00 97.69 233 VAL A CA 1
ATOM 1838 C C . VAL A 1 233 ? -4.394 -19.295 -16.077 1.00 97.69 233 VAL A C 1
ATOM 1840 O O . VAL A 1 233 ? -4.919 -20.292 -15.586 1.00 97.69 233 VAL A O 1
ATOM 1843 N N . VAL A 1 234 ? -3.130 -18.958 -15.816 1.00 96.62 234 VAL A N 1
ATOM 1844 C CA . VAL A 1 234 ? -2.243 -19.754 -14.954 1.00 96.62 234 VAL A CA 1
ATOM 1845 C C . VAL A 1 234 ? -2.459 -19.448 -13.470 1.00 96.62 234 VAL A C 1
ATOM 1847 O O . VAL A 1 234 ? -2.552 -20.373 -12.662 1.00 96.62 234 VAL A O 1
ATOM 1850 N N . LEU A 1 235 ? -2.555 -18.172 -13.085 1.00 94.88 235 LEU A N 1
ATOM 1851 C CA . LEU A 1 235 ? -2.608 -17.772 -11.675 1.00 94.88 235 LEU A CA 1
ATOM 1852 C C . LEU A 1 235 ? -4.000 -17.923 -11.054 1.00 94.88 235 LEU A C 1
ATOM 1854 O O . LEU A 1 235 ? -4.096 -18.330 -9.895 1.00 94.88 235 LEU A O 1
ATOM 1858 N N . MET A 1 236 ? -5.082 -17.640 -11.790 1.00 95.25 236 MET A N 1
ATOM 1859 C CA . MET A 1 236 ? -6.442 -17.696 -11.230 1.00 95.25 236 MET A CA 1
ATOM 1860 C C . MET A 1 236 ? -6.830 -19.085 -10.703 1.00 95.25 236 MET A C 1
ATOM 1862 O O . MET A 1 236 ? -7.381 -19.156 -9.599 1.00 95.25 236 MET A O 1
ATOM 1866 N N . PRO A 1 237 ? -6.554 -20.201 -11.411 1.00 96.81 237 PRO A N 1
ATOM 1867 C CA . PRO A 1 237 ? -6.843 -21.532 -10.890 1.00 96.81 237 PRO A CA 1
ATOM 1868 C C . PRO A 1 237 ? -6.080 -21.819 -9.598 1.00 96.81 237 PRO A C 1
ATOM 1870 O O . PRO A 1 237 ? -6.694 -22.260 -8.629 1.00 96.81 237 PRO A O 1
ATOM 1873 N N . VAL A 1 238 ? -4.778 -21.508 -9.561 1.00 95.94 238 VAL A N 1
ATOM 1874 C CA . VAL A 1 238 ? -3.906 -21.751 -8.399 1.00 95.94 238 VAL A CA 1
ATOM 1875 C C . VAL A 1 238 ? -4.378 -20.953 -7.185 1.00 95.94 238 VAL A C 1
ATOM 1877 O O . VAL A 1 238 ? -4.518 -21.502 -6.090 1.00 95.94 238 VAL A O 1
ATOM 1880 N N . TRP A 1 239 ? -4.686 -19.669 -7.376 1.00 95.06 239 TRP A N 1
ATOM 1881 C CA . TRP A 1 239 ? -5.213 -18.819 -6.312 1.00 95.06 239 TRP A CA 1
ATOM 1882 C C . TRP A 1 239 ? -6.552 -19.347 -5.779 1.00 95.06 239 TRP A C 1
ATOM 1884 O O . TRP A 1 239 ? -6.729 -19.484 -4.566 1.00 95.06 239 TRP A O 1
ATOM 1894 N N . ARG A 1 240 ? -7.476 -19.725 -6.673 1.00 95.94 240 ARG A N 1
ATOM 1895 C CA . ARG A 1 240 ? -8.798 -20.240 -6.292 1.00 95.94 240 ARG A CA 1
ATOM 1896 C C . ARG A 1 240 ? -8.713 -21.564 -5.533 1.00 95.94 240 ARG A C 1
ATOM 1898 O O . ARG A 1 240 ? -9.500 -21.787 -4.614 1.00 95.94 240 ARG A O 1
ATOM 1905 N N . THR A 1 241 ? -7.827 -22.477 -5.928 1.00 96.56 241 THR A N 1
ATOM 1906 C CA . THR A 1 241 ? -7.763 -23.809 -5.311 1.00 96.56 241 THR A CA 1
ATOM 1907 C C . THR A 1 241 ? -7.010 -23.820 -3.992 1.00 96.56 241 THR A C 1
ATOM 1909 O O . THR A 1 241 ? -7.408 -24.585 -3.116 1.00 96.56 241 THR A O 1
ATOM 1912 N N . HIS A 1 242 ? -5.966 -23.003 -3.842 1.00 95.38 242 HIS A N 1
ATOM 1913 C CA . HIS A 1 242 ? -5.102 -23.026 -2.660 1.00 95.38 242 HIS A CA 1
ATOM 1914 C C . HIS A 1 242 ? -5.374 -21.865 -1.709 1.00 95.38 242 HIS A C 1
ATOM 1916 O O . HIS A 1 242 ? -5.688 -22.093 -0.547 1.00 95.38 242 HIS A O 1
ATOM 1922 N N . ILE A 1 243 ? -5.291 -20.627 -2.191 1.00 92.56 243 ILE A N 1
ATOM 1923 C CA . ILE A 1 243 ? -5.329 -19.446 -1.321 1.00 92.56 243 ILE A CA 1
ATOM 1924 C C . ILE A 1 243 ? -6.756 -19.195 -0.838 1.00 92.56 243 ILE A C 1
ATOM 1926 O O . ILE A 1 243 ? -6.992 -19.095 0.363 1.00 92.56 243 ILE A O 1
ATOM 1930 N N . LEU A 1 244 ? -7.726 -19.165 -1.756 1.00 93.94 244 LEU A N 1
ATOM 1931 C CA . LEU A 1 244 ? -9.110 -18.854 -1.400 1.00 93.94 244 LEU A CA 1
ATOM 1932 C C . LEU A 1 244 ? -9.705 -19.880 -0.426 1.00 93.94 244 LEU A C 1
ATOM 1934 O O . LEU A 1 244 ? -10.378 -19.496 0.525 1.00 93.94 244 LEU A O 1
ATOM 1938 N N . LYS A 1 245 ? -9.447 -21.178 -0.634 1.00 94.69 245 LYS A N 1
ATOM 1939 C CA . LYS A 1 245 ? -9.960 -22.224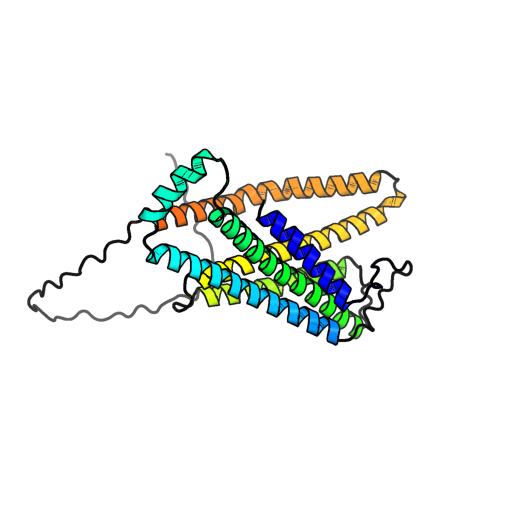 0.266 1.00 94.69 245 LYS A CA 1
ATOM 1940 C C . LYS A 1 245 ? -9.399 -22.086 1.676 1.00 94.69 245 LYS A C 1
ATOM 1942 O O . LYS A 1 245 ? -10.173 -22.108 2.623 1.00 94.69 245 LYS A O 1
ATOM 1947 N N . VAL A 1 246 ? -8.087 -21.879 1.800 1.00 94.12 246 VAL A N 1
ATOM 1948 C CA . VAL A 1 246 ? -7.430 -21.706 3.102 1.00 94.12 246 VAL A CA 1
ATOM 1949 C C . VAL A 1 246 ? -7.973 -20.473 3.823 1.00 94.12 246 VAL A C 1
ATOM 1951 O O . VAL A 1 246 ? -8.301 -20.556 5.001 1.00 94.12 246 VAL A O 1
ATOM 1954 N N . VAL A 1 247 ? -8.153 -19.351 3.120 1.00 91.62 247 VAL A N 1
ATOM 1955 C CA . VAL A 1 247 ? -8.729 -18.133 3.716 1.00 91.62 247 VAL A CA 1
ATOM 1956 C C . VAL A 1 247 ? -10.158 -18.375 4.212 1.00 91.62 247 VAL A C 1
ATOM 1958 O O . VAL A 1 247 ? -10.479 -17.999 5.336 1.00 91.62 247 VAL A O 1
ATOM 1961 N N . LEU A 1 248 ? -11.005 -19.042 3.420 1.00 93.69 248 LEU A N 1
ATOM 1962 C CA . LEU A 1 248 ? -12.383 -19.354 3.818 1.00 93.69 248 LEU A CA 1
ATOM 1963 C C . LEU A 1 248 ? -12.445 -20.323 5.008 1.00 93.69 248 LEU A C 1
ATOM 1965 O O . LEU A 1 248 ? -13.295 -20.164 5.883 1.00 93.69 248 LEU A O 1
ATOM 1969 N N . GLU A 1 249 ? -11.554 -21.314 5.060 1.00 94.00 249 GLU A N 1
ATOM 1970 C CA . GLU A 1 249 ? -11.464 -22.259 6.177 1.00 94.00 249 GLU A CA 1
ATOM 1971 C C . GLU A 1 249 ? -11.014 -21.569 7.471 1.00 94.00 249 GLU A C 1
ATOM 1973 O O . GLU A 1 249 ? -11.617 -21.799 8.521 1.00 94.00 249 GLU A O 1
ATOM 1978 N N . LEU A 1 250 ? -10.024 -20.672 7.398 1.00 90.38 250 LEU A N 1
ATOM 1979 C CA . LEU A 1 250 ? -9.565 -19.881 8.544 1.00 90.38 250 LEU A CA 1
ATOM 1980 C C . LEU A 1 250 ? -10.670 -18.951 9.066 1.00 90.38 250 LEU A C 1
ATOM 1982 O O . LEU A 1 250 ? -10.955 -18.951 10.262 1.00 90.38 250 LEU A O 1
ATOM 1986 N N . GLN A 1 251 ? -11.374 -18.247 8.173 1.00 90.06 251 GLN A N 1
ATOM 1987 C CA . GLN A 1 251 ? -12.502 -17.381 8.544 1.00 90.06 251 GLN A CA 1
ATOM 1988 C C . GLN A 1 251 ? -13.667 -18.162 9.173 1.00 90.06 251 GLN A C 1
ATOM 1990 O O . GLN A 1 251 ? -14.310 -17.701 10.124 1.00 90.06 251 GLN A O 1
ATOM 1995 N N . ALA A 1 252 ? -13.948 -19.366 8.662 1.00 93.25 252 ALA A N 1
ATOM 1996 C CA . ALA A 1 252 ? -14.951 -20.253 9.241 1.00 93.25 252 ALA A CA 1
ATOM 1997 C C . ALA A 1 252 ? -14.533 -20.771 10.629 1.00 93.25 252 ALA A C 1
ATOM 1999 O O . ALA A 1 252 ? -15.397 -20.960 11.488 1.00 93.25 252 ALA A O 1
ATOM 2000 N N . GLY A 1 253 ? -13.232 -20.987 10.853 1.00 91.62 253 GLY A N 1
ATOM 2001 C CA . GLY A 1 253 ? -12.650 -21.348 12.147 1.00 91.62 253 GLY A CA 1
ATOM 2002 C C . GLY A 1 253 ? -12.809 -20.242 13.191 1.00 91.62 253 GLY A C 1
ATOM 2003 O O . GLY A 1 253 ? -13.414 -20.482 14.235 1.00 91.62 253 GLY A O 1
ATOM 2004 N N . GLU A 1 254 ? -12.384 -19.016 12.874 1.00 87.56 254 GLU A N 1
ATOM 2005 C CA . GLU A 1 254 ? -12.514 -17.850 13.767 1.00 87.56 254 GLU A CA 1
ATOM 2006 C C . GLU A 1 254 ? -13.974 -17.599 14.175 1.00 87.56 254 GLU A C 1
ATOM 2008 O O . GLU A 1 254 ? -14.286 -17.393 15.348 1.00 87.56 254 GLU A O 1
ATOM 2013 N N . SER A 1 255 ? -14.902 -17.717 13.219 1.00 84.69 255 SER A N 1
ATOM 2014 C CA . SER A 1 255 ? -16.341 -17.562 13.473 1.00 84.69 255 SER A CA 1
ATOM 2015 C C . SER A 1 255 ? -16.913 -18.636 14.407 1.00 84.69 255 SER A C 1
ATOM 2017 O O . SER A 1 255 ? -17.926 -18.404 15.072 1.00 84.69 255 SER A O 1
ATOM 2019 N N . ARG A 1 256 ? -16.314 -19.835 14.442 1.00 86.38 256 ARG A N 1
ATOM 2020 C CA . ARG A 1 256 ? -16.717 -20.916 15.355 1.00 86.38 256 ARG A CA 1
ATOM 2021 C C . ARG A 1 256 ? -16.165 -20.695 16.753 1.00 86.38 256 ARG A C 1
ATOM 2023 O O . ARG A 1 256 ? -16.917 -20.888 17.705 1.00 86.38 256 ARG A O 1
ATOM 2030 N N . ASP A 1 257 ? -14.910 -20.279 16.876 1.00 83.81 257 ASP A N 1
ATOM 2031 C CA . ASP A 1 257 ? -14.296 -20.012 18.179 1.00 83.81 257 ASP A CA 1
ATOM 2032 C C . ASP A 1 257 ? -14.948 -18.814 18.868 1.00 83.81 257 ASP A C 1
ATOM 2034 O O . ASP A 1 257 ? -15.266 -18.893 20.051 1.00 83.81 257 ASP A O 1
ATOM 2038 N N . GLN A 1 258 ? -15.307 -17.771 18.115 1.00 81.62 258 GLN A N 1
ATOM 2039 C CA . GLN A 1 258 ? -16.034 -16.624 18.661 1.00 81.62 258 GLN A CA 1
ATOM 2040 C C . GLN A 1 258 ? -17.470 -16.956 19.114 1.00 81.62 258 GLN A C 1
ATOM 2042 O O . GLN A 1 258 ? -18.042 -16.238 19.932 1.00 81.62 258 GLN A O 1
ATOM 2047 N N . ARG A 1 259 ? -18.070 -18.041 18.600 1.00 81.62 259 ARG A N 1
ATOM 2048 C CA . ARG A 1 259 ? -19.405 -18.517 19.008 1.00 81.62 259 ARG A CA 1
ATOM 2049 C C . ARG A 1 259 ? -19.390 -19.464 20.194 1.00 81.62 259 ARG A C 1
ATOM 2051 O O . ARG A 1 259 ? -20.467 -19.742 20.722 1.00 81.62 259 ARG A O 1
ATOM 2058 N N . ARG A 1 260 ? -18.237 -20.004 20.594 1.00 78.12 260 ARG A N 1
ATOM 2059 C CA . ARG A 1 260 ? -18.181 -20.798 21.821 1.00 78.12 260 ARG A CA 1
ATOM 2060 C C . ARG A 1 260 ? -18.481 -19.823 22.958 1.00 78.12 260 ARG A C 1
ATOM 2062 O O . ARG A 1 260 ? -17.693 -18.893 23.135 1.00 78.12 260 ARG A O 1
ATOM 2069 N N . PRO A 1 261 ? -19.629 -19.952 23.661 1.00 71.69 261 PRO A N 1
ATOM 2070 C CA . PRO A 1 261 ? -19.888 -19.099 24.810 1.00 71.69 261 PRO A CA 1
ATOM 2071 C C . PRO A 1 261 ? -18.664 -19.232 25.701 1.00 71.69 261 PRO A C 1
ATOM 2073 O O . PRO A 1 261 ? -18.192 -20.360 25.878 1.00 71.69 261 PRO A O 1
ATOM 2076 N N . ALA A 1 262 ? -18.106 -18.099 26.148 1.00 69.44 262 ALA A N 1
ATOM 2077 C CA . ALA A 1 262 ? -17.012 -18.104 27.107 1.00 69.44 262 ALA A CA 1
ATOM 2078 C C . ALA A 1 262 ? -17.436 -19.100 28.172 1.00 69.44 262 ALA A C 1
ATOM 2080 O O . ALA A 1 262 ? -18.474 -18.881 28.799 1.00 69.44 262 ALA A O 1
ATOM 2081 N N . VAL A 1 263 ? -16.758 -20.252 28.221 1.00 68.94 263 VAL A N 1
ATOM 2082 C CA . VAL A 1 263 ? -17.090 -21.295 29.180 1.00 68.94 263 VAL A CA 1
ATOM 2083 C C . VAL A 1 263 ? -16.930 -20.571 30.491 1.00 68.94 263 VAL A C 1
ATOM 2085 O O . VAL A 1 263 ? -15.811 -20.194 30.842 1.00 68.94 263 VAL A O 1
ATOM 2088 N N . GLU A 1 264 ? -18.073 -20.234 31.094 1.00 67.69 264 GLU A N 1
ATOM 2089 C CA . GLU A 1 264 ? -18.132 -19.558 32.374 1.00 67.69 264 GLU A CA 1
ATOM 2090 C C . GLU A 1 264 ? -17.176 -20.366 33.232 1.00 67.69 264 GLU A C 1
ATOM 2092 O O . GLU A 1 264 ? -17.351 -21.592 33.232 1.00 67.69 264 GLU A O 1
ATOM 2097 N N . PRO A 1 265 ? -16.095 -19.756 33.772 1.00 65.19 265 PRO A N 1
ATOM 2098 C CA . PRO A 1 265 ? -15.064 -20.500 34.471 1.00 65.19 265 PRO A CA 1
ATOM 2099 C C . PRO A 1 265 ? -15.822 -21.374 35.441 1.00 65.19 265 PRO A C 1
ATOM 2101 O O . PRO A 1 265 ? -16.461 -20.829 36.341 1.00 65.19 265 PRO A O 1
ATOM 2104 N N . GLN A 1 266 ? -15.895 -22.683 35.157 1.00 60.12 266 GLN A N 1
ATOM 2105 C CA . GLN A 1 266 ? -16.654 -23.580 36.002 1.00 60.12 266 GLN A CA 1
ATOM 2106 C C . GLN A 1 266 ? -15.965 -23.397 37.325 1.00 60.12 266 GLN A C 1
ATOM 2108 O O . GLN A 1 266 ? -14.775 -23.701 37.425 1.00 60.12 266 GLN A O 1
ATOM 2113 N N . GLU A 1 267 ? -16.673 -22.744 38.245 1.00 64.44 267 GLU A N 1
ATOM 2114 C CA . GLU A 1 267 ? -16.186 -22.406 39.560 1.00 64.44 267 GLU A CA 1
ATOM 2115 C C . GLU A 1 267 ? -15.666 -23.731 40.080 1.00 64.44 267 GLU A C 1
ATOM 2117 O O . GLU A 1 267 ? -16.448 -24.663 40.291 1.00 64.44 267 GLU A O 1
ATOM 2122 N N . PHE A 1 268 ? -14.337 -23.875 40.074 1.00 61.91 268 PHE A N 1
ATOM 2123 C CA . PHE A 1 268 ? -13.677 -25.115 40.416 1.00 61.91 268 PHE A CA 1
ATOM 2124 C C . PHE A 1 268 ? -13.956 -25.235 41.899 1.00 61.91 268 PHE A C 1
ATOM 2126 O O . PHE A 1 268 ? -13.232 -24.684 42.728 1.00 61.91 268 PHE A O 1
ATOM 2133 N N . LYS A 1 269 ? -15.102 -25.840 42.228 1.00 61.44 269 LYS A N 1
ATOM 2134 C CA . LYS A 1 269 ? -15.450 -26.238 43.573 1.00 61.44 269 LYS A CA 1
ATOM 2135 C C . LYS A 1 269 ? -14.343 -27.196 43.932 1.00 61.44 269 LYS A C 1
ATOM 2137 O O . LYS A 1 269 ? -14.348 -28.351 43.518 1.00 61.44 269 LYS A O 1
ATOM 2142 N N . ALA A 1 270 ? -13.359 -26.660 44.642 1.00 62.53 270 ALA A N 1
ATOM 2143 C CA . ALA A 1 270 ? -12.426 -27.422 45.426 1.00 62.53 270 ALA A CA 1
ATOM 2144 C C . ALA A 1 270 ? -13.279 -28.187 46.439 1.00 62.53 270 ALA A C 1
ATOM 2146 O O . ALA A 1 270 ? -13.485 -27.752 47.570 1.00 62.53 270 ALA A O 1
ATOM 2147 N N . GLU A 1 271 ? -13.860 -29.304 46.005 1.00 59.44 271 GLU A N 1
ATOM 2148 C CA . GLU A 1 271 ? -14.235 -30.354 46.920 1.00 59.44 271 GLU A CA 1
ATOM 2149 C C . GLU A 1 271 ? -12.917 -30.791 47.540 1.00 59.44 271 GLU A C 1
ATOM 2151 O O . GLU A 1 271 ? -12.093 -31.463 46.921 1.00 59.44 271 GLU A O 1
ATOM 2156 N N . ALA A 1 272 ? -12.679 -30.284 48.748 1.00 57.91 272 ALA A N 1
ATOM 2157 C CA . ALA A 1 272 ? -11.658 -30.763 49.649 1.00 57.91 272 ALA A CA 1
ATOM 2158 C C . ALA A 1 272 ? -11.977 -32.232 49.955 1.00 57.91 272 ALA A C 1
ATOM 2160 O O . ALA A 1 272 ? -12.610 -32.561 50.957 1.00 57.91 272 ALA A O 1
ATOM 2161 N N . GLY A 1 273 ? -11.590 -33.113 49.035 1.00 55.81 273 GLY A N 1
ATOM 2162 C CA . GLY A 1 273 ? -11.545 -34.541 49.267 1.00 55.81 273 GLY A CA 1
ATOM 2163 C C . GLY A 1 273 ? -10.552 -34.801 50.402 1.00 55.81 273 GLY A C 1
ATOM 2164 O O . GLY A 1 273 ? -9.446 -34.253 50.379 1.00 55.81 273 GLY A O 1
ATOM 2165 N N . PRO A 1 274 ? -10.927 -35.585 51.423 1.00 61.16 274 PRO A N 1
ATOM 2166 C CA . PRO A 1 274 ? -10.024 -35.915 52.508 1.00 61.16 274 PRO A CA 1
ATOM 2167 C C . PRO A 1 274 ? -8.822 -36.681 51.951 1.00 61.16 274 PRO A C 1
ATOM 2169 O O . PRO A 1 274 ? -8.979 -37.661 51.225 1.00 61.16 274 PRO A O 1
ATOM 2172 N N . HIS A 1 275 ? -7.629 -36.210 52.315 1.00 55.12 275 HIS A N 1
ATOM 2173 C CA . HIS A 1 275 ? -6.344 -36.862 52.092 1.00 55.12 275 HIS A CA 1
ATOM 2174 C C . HIS A 1 275 ? -6.437 -38.383 52.293 1.00 55.12 275 HIS A C 1
ATOM 2176 O O . HIS A 1 275 ? -6.542 -38.861 53.423 1.00 55.12 275 HIS A O 1
ATOM 2182 N N . GLN A 1 276 ? -6.332 -39.145 51.207 1.00 51.06 276 GLN A N 1
ATOM 2183 C CA . GLN A 1 276 ? -5.974 -40.555 51.259 1.00 51.06 276 GLN A CA 1
ATOM 2184 C C . GLN A 1 276 ? -4.790 -40.805 50.331 1.00 51.06 276 GLN A C 1
ATOM 2186 O O . GLN A 1 276 ? -4.891 -40.610 49.126 1.00 51.06 276 GLN A O 1
ATOM 2191 N N . GLY A 1 277 ? -3.690 -41.249 50.943 1.00 50.06 277 GLY A N 1
ATOM 2192 C CA . GLY A 1 277 ? -2.669 -42.082 50.313 1.00 50.06 277 GLY A CA 1
ATOM 2193 C C . GLY A 1 277 ? -1.727 -41.384 49.344 1.00 50.06 277 GLY A C 1
ATOM 2194 O O . GLY A 1 277 ? -1.937 -41.419 48.138 1.00 50.06 277 GLY A O 1
ATOM 2195 N N . LEU A 1 278 ? -0.630 -40.843 49.881 1.00 60.81 278 LEU A N 1
ATOM 2196 C CA . LEU A 1 278 ? 0.658 -40.924 49.193 1.00 60.81 278 LEU A CA 1
ATOM 2197 C C . LEU A 1 278 ? 0.972 -42.408 48.972 1.00 60.81 278 LEU A C 1
ATOM 2199 O O . LEU A 1 278 ? 1.062 -43.126 49.962 1.00 60.81 278 LEU A O 1
ATOM 2203 N N . GLU A 1 279 ? 1.181 -42.818 47.726 1.00 54.31 279 GLU A N 1
ATOM 2204 C CA . GLU A 1 279 ? 2.101 -43.901 47.366 1.00 54.31 279 GLU A CA 1
ATOM 2205 C C . GLU A 1 279 ? 2.479 -43.747 45.880 1.00 54.31 279 GLU A C 1
ATOM 2207 O O . GLU A 1 279 ? 1.685 -43.980 44.973 1.00 54.31 279 GLU A O 1
ATOM 2212 N N . ASP A 1 280 ? 3.689 -43.220 45.689 1.00 61.41 280 ASP A N 1
ATOM 2213 C CA . ASP A 1 280 ? 4.674 -43.528 44.652 1.00 61.41 280 ASP A CA 1
ATOM 2214 C C . ASP A 1 280 ? 4.189 -43.713 43.203 1.00 61.41 280 ASP A C 1
ATOM 2216 O O . ASP A 1 280 ? 3.907 -44.818 42.739 1.00 61.41 280 ASP A O 1
ATOM 2220 N N . ALA A 1 281 ? 4.242 -42.625 42.428 1.00 49.25 281 ALA A N 1
ATOM 2221 C CA . ALA A 1 281 ? 4.347 -42.699 40.975 1.00 49.25 281 ALA A CA 1
ATOM 2222 C C . ALA A 1 281 ? 5.499 -41.808 40.492 1.00 49.25 281 ALA A C 1
ATOM 2224 O O . ALA A 1 281 ? 5.448 -40.581 40.531 1.00 49.25 281 ALA A O 1
ATOM 2225 N N . GLU A 1 282 ? 6.551 -42.502 40.080 1.00 52.22 282 GLU A N 1
ATOM 2226 C CA . GLU A 1 282 ? 7.800 -42.057 39.479 1.00 52.22 282 GLU A CA 1
ATOM 2227 C C . GLU A 1 282 ? 7.577 -41.056 38.327 1.00 52.22 282 GLU A C 1
ATOM 2229 O O . GLU A 1 282 ? 6.904 -41.337 37.332 1.00 52.22 282 GLU A O 1
ATOM 2234 N N . GLU A 1 283 ? 8.148 -39.862 38.481 1.00 44.00 283 GLU A N 1
ATOM 2235 C CA . GLU A 1 283 ? 8.063 -38.746 37.541 1.00 44.00 283 GLU A CA 1
ATOM 2236 C C . GLU A 1 283 ? 8.976 -38.999 36.327 1.00 44.00 283 GLU A C 1
ATOM 2238 O O . GLU A 1 283 ? 10.163 -38.672 36.317 1.00 44.00 283 GLU A O 1
ATOM 2243 N N . VAL A 1 284 ? 8.420 -39.600 35.271 1.00 53.66 284 VAL A N 1
ATOM 2244 C CA . VAL A 1 284 ? 9.067 -39.658 33.953 1.00 53.66 284 VAL A CA 1
ATOM 2245 C C . VAL A 1 284 ? 8.848 -38.322 33.249 1.00 53.66 284 VAL A C 1
ATOM 2247 O O . VAL A 1 284 ? 7.786 -38.066 32.687 1.00 53.66 284 VAL A O 1
ATOM 2250 N N . VAL A 1 285 ? 9.873 -37.471 33.276 1.00 52.56 285 VAL A N 1
ATOM 2251 C CA . VAL A 1 285 ? 9.934 -36.192 32.554 1.00 52.56 285 VAL A CA 1
ATOM 2252 C C . VAL A 1 285 ? 9.993 -36.452 31.039 1.00 52.56 285 VAL A C 1
ATOM 2254 O O . VAL A 1 285 ? 11.014 -36.954 30.558 1.00 52.56 285 VAL A O 1
ATOM 2257 N N . PRO A 1 286 ? 8.973 -36.090 30.234 1.00 47.34 286 PRO A N 1
ATOM 2258 C CA . PRO A 1 286 ? 9.111 -36.076 28.788 1.00 47.34 286 PRO A CA 1
ATOM 2259 C C . PRO A 1 286 ? 9.799 -34.772 28.380 1.00 47.34 286 PRO A C 1
ATOM 2261 O O . PRO A 1 286 ? 9.275 -33.671 28.554 1.00 47.34 286 PRO A O 1
ATOM 2264 N N . THR A 1 287 ? 10.994 -34.899 27.816 1.00 54.75 287 THR A N 1
ATOM 2265 C CA . THR A 1 287 ? 11.698 -33.808 27.145 1.00 54.75 287 THR A CA 1
ATOM 2266 C C . THR A 1 287 ? 10.868 -33.278 25.961 1.00 54.75 287 THR A C 1
ATOM 2268 O O . THR A 1 287 ? 10.394 -34.066 25.138 1.00 54.75 287 THR A O 1
ATOM 2271 N N . PRO A 1 288 ? 10.683 -31.952 25.813 1.00 40.25 288 PRO A N 1
ATOM 2272 C CA . PRO A 1 288 ? 9.979 -31.390 24.667 1.00 40.25 288 PRO A CA 1
ATOM 2273 C C . PRO A 1 288 ? 10.854 -31.459 23.407 1.00 40.25 288 PRO A C 1
ATOM 2275 O O . PRO A 1 288 ? 11.717 -30.617 23.168 1.00 40.25 288 PRO A O 1
ATOM 2278 N N . ALA A 1 289 ? 10.598 -32.463 22.569 1.00 44.69 289 ALA A N 1
ATOM 2279 C CA . ALA A 1 289 ? 11.147 -32.606 21.223 1.00 44.69 289 ALA A CA 1
ATOM 2280 C C . ALA A 1 289 ? 10.429 -31.686 20.209 1.00 44.69 289 ALA A C 1
ATOM 2282 O O . ALA A 1 289 ? 9.853 -32.150 19.228 1.00 44.69 289 ALA A O 1
ATOM 2283 N N . TRP A 1 290 ? 10.472 -30.368 20.426 1.00 44.72 290 TRP A N 1
ATOM 2284 C CA . TRP A 1 290 ? 9.974 -29.362 19.474 1.00 44.72 290 TRP A CA 1
ATOM 2285 C C . TRP A 1 290 ? 11.128 -28.655 18.755 1.00 44.72 290 TRP A C 1
ATOM 2287 O O . TRP A 1 290 ? 11.231 -27.437 18.765 1.00 44.72 290 TRP A O 1
ATOM 2297 N N . PHE A 1 291 ? 12.016 -29.429 18.132 1.00 41.72 291 PHE A N 1
ATOM 2298 C CA . PHE A 1 291 ? 12.934 -28.945 17.096 1.00 41.72 291 PHE A CA 1
ATOM 2299 C C . PHE A 1 291 ? 13.242 -30.103 16.133 1.00 41.72 291 PHE A C 1
ATOM 2301 O O . PHE A 1 291 ? 14.286 -30.744 16.190 1.00 41.72 291 PHE A O 1
ATOM 2308 N N . CYS A 1 292 ? 12.297 -30.406 15.243 1.00 38.50 292 CYS A N 1
ATOM 2309 C CA . CYS A 1 292 ? 12.565 -31.186 14.036 1.00 38.50 292 CYS A CA 1
ATOM 2310 C C . CYS A 1 292 ? 11.907 -30.497 12.843 1.00 38.50 292 CYS A C 1
ATOM 2312 O O . CYS A 1 292 ? 10.745 -30.713 12.506 1.00 38.50 292 CYS A O 1
ATOM 2314 N N . PHE A 1 293 ? 12.697 -29.625 12.223 1.00 42.19 293 PHE A N 1
ATOM 2315 C CA . PHE A 1 293 ? 12.502 -29.166 10.860 1.00 42.19 293 PHE A CA 1
ATOM 2316 C C . PHE A 1 293 ? 12.690 -30.364 9.912 1.00 42.19 293 PHE A C 1
ATOM 2318 O O . PHE A 1 293 ? 13.788 -30.902 9.809 1.00 42.19 293 PHE A O 1
ATOM 2325 N N . GLY A 1 294 ? 11.627 -30.743 9.200 1.00 44.78 294 GLY A N 1
ATOM 2326 C CA . GLY A 1 294 ? 11.700 -31.546 7.976 1.00 44.78 294 GLY A CA 1
ATOM 2327 C C . GLY A 1 294 ? 11.517 -33.059 8.134 1.00 44.78 294 GLY A C 1
ATOM 2328 O O . GLY A 1 294 ? 12.447 -33.759 8.510 1.00 44.78 294 GLY A O 1
ATOM 2329 N N . CYS A 1 295 ? 10.351 -33.576 7.724 1.00 40.50 295 CYS A N 1
ATOM 2330 C CA . CYS A 1 295 ? 10.211 -34.603 6.675 1.00 40.50 295 CYS A CA 1
ATOM 2331 C C . CYS A 1 295 ? 8.770 -35.133 6.561 1.00 40.50 295 CYS A C 1
ATOM 2333 O O . CYS A 1 295 ? 8.118 -35.422 7.554 1.00 40.50 295 CYS A O 1
ATOM 2335 N N . ALA A 1 296 ? 8.356 -35.339 5.306 1.00 42.28 296 ALA A N 1
ATOM 2336 C CA . ALA A 1 296 ? 7.454 -36.392 4.830 1.00 42.28 296 ALA A CA 1
ATOM 2337 C C . ALA A 1 296 ? 6.044 -36.505 5.451 1.00 42.28 296 ALA A C 1
ATOM 2339 O O . ALA A 1 296 ? 5.827 -37.100 6.503 1.00 42.28 296 ALA A O 1
ATOM 2340 N N . GLY A 1 297 ? 5.044 -36.042 4.694 1.00 47.28 297 GLY A N 1
ATOM 2341 C CA . GLY A 1 297 ? 3.636 -36.332 4.964 1.00 47.28 297 GLY A CA 1
ATOM 2342 C C . GLY A 1 297 ? 3.284 -37.827 4.815 1.00 47.28 297 GLY A C 1
ATOM 2343 O O . GLY A 1 297 ? 3.913 -38.543 4.029 1.00 47.28 297 GLY A O 1
ATOM 2344 N N . PRO A 1 298 ? 2.260 -38.320 5.536 1.00 51.06 298 PRO A N 1
ATOM 2345 C CA . PRO A 1 298 ? 1.891 -39.730 5.523 1.00 51.06 298 PRO A CA 1
ATOM 2346 C C . PRO A 1 298 ? 1.131 -40.122 4.244 1.00 51.06 298 PRO A C 1
ATOM 2348 O O . PRO A 1 298 ? 0.134 -39.502 3.864 1.00 51.06 298 PRO A O 1
ATOM 2351 N N . LYS A 1 299 ? 1.582 -41.212 3.605 1.00 50.50 299 LYS A N 1
ATOM 2352 C CA . LYS A 1 299 ? 0.861 -41.946 2.550 1.00 50.50 299 LYS A CA 1
ATOM 2353 C C . LYS A 1 299 ? -0.528 -42.360 3.056 1.00 50.50 299 LYS A C 1
ATOM 2355 O O . LYS A 1 299 ? -0.635 -43.180 3.967 1.00 50.50 299 LYS A O 1
ATOM 2360 N N . ARG A 1 300 ? -1.594 -41.850 2.427 1.00 56.56 300 ARG A N 1
ATOM 2361 C CA . ARG A 1 300 ? -2.955 -42.392 2.583 1.00 56.56 300 ARG A CA 1
ATOM 2362 C C . ARG A 1 300 ? -2.999 -43.812 2.013 1.00 56.56 300 ARG A C 1
ATOM 2364 O O . ARG A 1 300 ? -2.668 -44.010 0.847 1.00 56.56 300 ARG A O 1
ATOM 2371 N N . ARG A 1 301 ? -3.418 -44.783 2.831 1.00 56.75 301 ARG A N 1
ATOM 2372 C CA . ARG A 1 301 ? -3.820 -46.123 2.379 1.00 56.75 301 ARG A CA 1
ATOM 2373 C C . ARG A 1 301 ? -5.170 -46.016 1.669 1.00 56.75 301 ARG A C 1
ATOM 2375 O O . ARG A 1 301 ? -6.115 -45.469 2.231 1.00 56.75 301 ARG A O 1
ATOM 2382 N N . THR A 1 302 ? -5.248 -46.529 0.451 1.00 54.78 302 THR A N 1
ATOM 2383 C CA . THR A 1 302 ? -6.504 -46.859 -0.228 1.00 54.78 302 THR A CA 1
ATOM 2384 C C . THR A 1 302 ? -7.081 -48.146 0.373 1.00 54.78 302 THR A C 1
ATOM 2386 O O . THR A 1 302 ? -6.300 -49.052 0.664 1.00 54.78 302 THR A O 1
ATOM 2389 N N . PRO A 1 303 ? -8.405 -48.264 0.562 1.00 58.59 303 PRO A N 1
ATOM 2390 C CA . PRO A 1 303 ? -9.021 -49.542 0.890 1.00 58.59 303 PRO A CA 1
ATOM 2391 C C . PRO A 1 303 ? -9.055 -50.435 -0.358 1.00 58.59 303 PRO A C 1
ATOM 2393 O O . PRO A 1 303 ? -9.557 -50.028 -1.407 1.00 58.59 303 PRO A O 1
ATOM 2396 N N . GLU A 1 304 ? -8.490 -51.634 -0.239 1.00 53.09 304 GLU A N 1
ATOM 2397 C CA . GLU A 1 304 ? -8.689 -52.731 -1.186 1.00 53.09 304 GLU A CA 1
ATOM 2398 C C . GLU A 1 304 ? -10.141 -53.217 -1.090 1.00 53.09 304 GLU A C 1
ATOM 2400 O O . GLU A 1 304 ? -10.652 -53.475 -0.001 1.00 53.09 304 GLU A O 1
ATOM 2405 N N . PHE A 1 305 ? -10.804 -53.314 -2.241 1.00 59.03 305 PHE A N 1
ATOM 2406 C CA . PHE A 1 305 ? -12.035 -54.077 -2.414 1.00 59.03 305 PHE A CA 1
ATOM 2407 C C . PHE A 1 305 ? -11.644 -55.515 -2.767 1.00 59.03 305 PHE A C 1
ATOM 2409 O O . PHE A 1 305 ? -10.975 -55.740 -3.778 1.00 59.03 305 PHE A O 1
ATOM 2416 N N . SER A 1 306 ? -12.071 -56.479 -1.957 1.00 62.22 306 SER A N 1
ATOM 2417 C CA . SER A 1 306 ? -12.234 -57.894 -2.313 1.00 62.22 306 SER A CA 1
ATOM 2418 C C . SER A 1 306 ? -13.318 -58.491 -1.430 1.00 62.22 306 SER A C 1
ATOM 2420 O O . SER A 1 306 ? -13.267 -58.235 -0.207 1.00 62.22 306 SER A O 1
#

Foldseek 3Di:
DLLVLLLVLLVVVLVVLLCVLVDVPPPVPPVVLDPCLVPRDPVSLVVLVVLLVVLLVVLLVLLVVLVVVVVVCVVVPVPPVCVVVVVVVVVVPDDPPVVVVNSVSSSSSLNSLLNSLSSVLVSLLSVLCNVCVVVPNPDRSLHLVSLVVSLVVLVVVLVVLLVVLVVVVPDPVCPPSSVVSSVSNNVSSVVSSVVSVVSSVVSVLVVVLVVCCVVDDCVSVVSSVVVVVVCCVVVVVVCVPPVVVVVVVVVVVVVVVVPPPPPPPPPPPPPVDDDDDDDDDDDDDDDPPPDDDDDDDDDDDDDDDD